Protein AF-A0A9W7ASY1-F1 (afdb_monomer)

Nearest PDB structures (foldseek):
  8otz-assembly1_DQ  TM=2.423E-01  e=1.917E+00  Bos taurus

Sequence (351 aa):
MDYVLLLHQTRPNLFLIDPPLPIYSLISDTDDTEGLLTNLGVVAALMLTLQLTLVSDINQKEWLLNEYRQALVNSPNFRLWTLDQLLRTDIYEPIQEGIVDPYTGRQFNISDAIERTSGFGSENTFNVVRTFILGSEEDRQAISLIEMIFLLTKDTIDLNTVAAWLFINGHNLQSTLVGSWTSGLSTVLFSLVLIGSVFLYLGLAMSDARTEAQHEFNASLEKFNEIAIPIILYLYLLLIFGSIVFFFGYTYIVQVRHPFYETSNQWFVWLIILAFGVSFFLYKSLKAWRKATDRVKRAERRAAAAKKSGHKHSKRIKSIRRMLASVKRPSNPLKMAKIHLESKEKEKGKF

Foldseek 3Di:
DDDDPDDPPDDDPPPPPPPPDPPLVVCPAPVSLLVLLVVLLVLLVVLLVVLLVLLVVDDLLLLLLLLLLVVLVLDLVNVVVLVVVCVVVVLDDPPPQADQDPVPRDGDHPVRLSVVLNPPPDDVSVVSVVVVQPDDPSSVVSVVVVVVVSVCSSPPDDSVVSVVVCVVVVNDSPCASCNVCLNVLLSVLSVCSNVLSVVLSVVSVPWCQVVCSVDPDRPRVSVSSVPSVVVSVVSVVSNVVSVVSSLVSVLVSVCSVPVDSVVSVVVSVVVVVVVVVVVVVVVVVVVVVVVLVVVLVVLVVVLVVVVVVPDPPPVVNVVSVVVNVVVVPPCPVVNVVVVVVVVVVVVVVPD

Secondary structure (DSSP, 8-state):
------------------PPPPGGGG--SHHHHHHHHHHHHHHHHHHHHHHHHHHHTS-HHHHHHHHHHHHHHH-HHHHHHHHHHHHHTSS----TT-EE-TTT--EE-HHHHHHHHHTS-SSHHHHHHHHTTSSSSTHHHHHHHHHHHHHHHHHHS-HHHHHHHHHHTT--GGGTTT-SHHHHHHHHHHHHHHHHHHHHHHHHHHSTHHHHTTSS--HHHHHHHHHHHHHHHHHHHHHHHHHHHHHHHHHHHHHHHS--HHHHHHHHHHHHHHHHHHHHHHHHHHHHHHHHHHHHHHHHHHHHHHHHTT---HHHHHHHHHHHHHHSS---HHHHHHHHHHHHHHHHTT-

Solvent-accessible surface area (backbone atoms only — not comparable to full-atom values): 19963 Å² total; per-residue (Å²): 141,91,89,84,89,84,88,84,84,76,79,73,82,70,74,74,70,70,73,78,76,58,78,68,74,75,62,82,47,72,68,56,57,51,48,51,33,51,51,49,24,51,52,24,50,50,51,49,50,50,52,54,48,60,50,68,71,51,53,69,70,47,53,53,52,37,53,47,48,54,53,46,69,68,30,57,68,52,46,52,51,53,49,52,53,44,58,70,63,74,69,44,81,74,74,84,82,45,46,61,39,90,88,76,67,46,68,30,53,71,68,58,48,52,60,57,34,59,74,46,84,90,54,68,40,60,49,52,59,48,66,74,45,65,86,57,78,58,22,59,54,56,50,50,48,54,51,46,56,56,51,48,59,67,79,71,57,59,66,67,59,49,54,51,50,35,53,74,71,69,49,66,85,66,44,65,83,54,47,29,72,39,46,35,47,18,51,52,31,26,48,51,28,26,52,52,24,50,52,53,46,51,50,47,72,74,34,66,35,62,72,38,58,82,43,102,74,41,70,56,39,53,59,48,45,69,59,46,50,62,50,53,52,50,36,50,52,37,44,54,51,20,49,53,32,35,55,59,32,45,34,54,58,42,29,51,80,40,78,47,63,66,62,29,51,52,52,51,53,50,52,50,52,48,52,52,52,52,51,52,50,50,50,52,51,52,53,52,49,50,55,50,52,51,51,48,55,51,50,50,52,51,53,53,52,49,63,70,65,73,59,91,52,63,70,61,54,54,51,52,51,51,57,48,56,64,62,73,47,78,66,53,67,68,57,53,53,48,53,55,51,55,52,52,52,60,57,64,73,73,116

Organism: NCBI:txid1714387

Radius of gyration: 33.35 Å; Cα contacts (8 Å, |Δi|>4): 208; chains: 1; bounding box: 100×89×82 Å

pLDDT: mean 72.57, std 15.73, range [38.31, 98.0]

Structure (mmCIF, N/CA/C/O backbone):
data_AF-A0A9W7ASY1-F1
#
_entry.id   AF-A0A9W7ASY1-F1
#
loop_
_atom_site.group_PDB
_atom_site.id
_atom_site.type_symbol
_atom_site.label_atom_id
_atom_site.label_alt_id
_atom_site.label_comp_id
_atom_site.label_asym_id
_atom_site.label_entity_id
_atom_site.label_seq_id
_atom_site.pdbx_PDB_ins_code
_atom_site.Cartn_x
_atom_site.Cartn_y
_atom_site.Cartn_z
_atom_site.occupancy
_atom_site.B_iso_or_equiv
_atom_site.auth_seq_id
_atom_site.auth_comp_id
_atom_site.auth_asym_id
_atom_site.auth_atom_id
_atom_site.pdbx_PDB_model_num
ATOM 1 N N . MET A 1 1 ? 71.870 40.203 -10.542 1.00 45.78 1 MET A N 1
ATOM 2 C CA . MET A 1 1 ? 70.519 40.309 -11.126 1.00 45.78 1 MET A CA 1
ATOM 3 C C . MET A 1 1 ? 70.396 39.140 -12.075 1.00 45.78 1 MET A C 1
ATOM 5 O O . MET A 1 1 ? 71.057 39.221 -13.089 1.00 45.78 1 MET A O 1
ATOM 9 N N . ASP A 1 2 ? 69.744 38.047 -11.665 1.00 45.00 2 ASP A N 1
ATOM 10 C CA . ASP A 1 2 ? 69.217 36.973 -12.539 1.00 45.00 2 ASP A CA 1
ATOM 11 C C . ASP A 1 2 ? 68.701 35.810 -11.671 1.00 45.00 2 ASP A C 1
ATOM 13 O O . ASP A 1 2 ? 69.382 34.818 -11.445 1.00 45.00 2 ASP A O 1
ATOM 17 N N . TYR A 1 3 ? 67.491 35.973 -11.126 1.00 39.38 3 TYR A N 1
ATOM 18 C CA . TYR A 1 3 ? 66.748 34.936 -10.387 1.00 39.38 3 TYR A CA 1
ATOM 19 C C . TYR A 1 3 ? 65.227 35.137 -10.560 1.00 39.38 3 TYR A C 1
ATOM 21 O O . TYR A 1 3 ? 64.499 35.287 -9.584 1.00 39.38 3 TYR A O 1
ATOM 29 N N . VAL A 1 4 ? 64.724 35.211 -11.803 1.00 48.44 4 VAL A N 1
ATOM 30 C CA . VAL A 1 4 ? 63.275 35.432 -12.063 1.00 48.44 4 VAL A CA 1
ATOM 31 C C . VAL A 1 4 ? 62.654 34.443 -13.071 1.00 48.44 4 VAL A C 1
ATOM 33 O O . VAL A 1 4 ? 61.505 34.593 -13.461 1.00 48.44 4 VAL A O 1
ATOM 36 N N . LEU A 1 5 ? 63.328 33.357 -13.466 1.00 50.62 5 LEU A N 1
ATOM 37 C CA . LEU A 1 5 ? 62.818 32.489 -14.547 1.00 50.62 5 LEU A CA 1
ATOM 38 C C . LEU A 1 5 ? 62.793 30.992 -14.211 1.00 50.62 5 LEU A C 1
ATOM 40 O O . LEU A 1 5 ? 63.360 30.183 -14.932 1.00 50.62 5 LEU A O 1
ATOM 44 N N . LEU A 1 6 ? 62.112 30.604 -13.122 1.00 45.62 6 LEU A N 1
ATOM 45 C CA . LEU A 1 6 ? 61.887 29.180 -12.801 1.00 45.62 6 LEU A CA 1
ATOM 46 C C . LEU A 1 6 ? 60.624 28.900 -11.953 1.00 45.62 6 LEU A C 1
ATOM 48 O O . LEU A 1 6 ? 60.642 28.067 -11.054 1.00 45.62 6 LEU A O 1
ATOM 52 N N . LEU A 1 7 ? 59.499 29.569 -12.240 1.00 44.75 7 LEU A N 1
ATOM 53 C CA . LEU A 1 7 ? 58.204 29.308 -11.574 1.00 44.75 7 LEU A CA 1
ATOM 54 C C . LEU A 1 7 ? 57.019 29.128 -12.542 1.00 44.75 7 LEU A C 1
ATOM 56 O O . LEU A 1 7 ? 55.894 29.511 -12.241 1.00 44.75 7 LEU A O 1
ATOM 60 N N . HIS A 1 8 ? 57.236 28.507 -13.705 1.00 46.97 8 HIS A N 1
ATOM 61 C CA . HIS A 1 8 ? 56.147 28.258 -14.659 1.00 46.97 8 HIS A CA 1
ATOM 62 C C . HIS A 1 8 ? 56.154 26.849 -15.266 1.00 46.97 8 HIS A C 1
ATOM 64 O O . HIS A 1 8 ? 56.047 26.697 -16.477 1.00 46.97 8 HIS A O 1
ATOM 70 N N . GLN A 1 9 ? 56.243 25.784 -14.453 1.00 49.97 9 GLN A N 1
ATOM 71 C CA . GLN A 1 9 ? 55.987 24.437 -14.995 1.00 49.97 9 GLN A CA 1
ATOM 72 C C . GLN A 1 9 ? 55.546 23.356 -14.000 1.00 49.97 9 GLN A C 1
ATOM 74 O O . GLN A 1 9 ? 55.876 22.184 -14.150 1.00 49.97 9 GLN A O 1
ATOM 79 N N . THR A 1 10 ? 54.708 23.709 -13.033 1.00 45.91 10 THR A N 1
A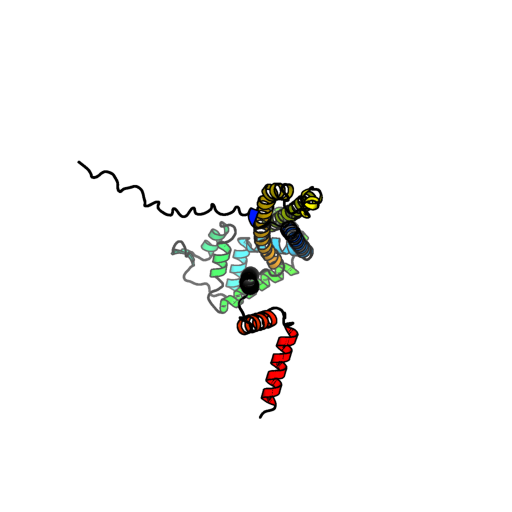TOM 80 C CA . THR A 1 10 ? 53.907 22.728 -12.289 1.00 45.91 10 THR A CA 1
ATOM 81 C C . THR A 1 10 ? 52.444 23.133 -12.381 1.00 45.91 10 THR A C 1
ATOM 83 O O . THR A 1 10 ? 51.885 23.739 -11.475 1.00 45.91 10 THR A O 1
ATOM 86 N N . ARG A 1 11 ? 51.797 22.823 -13.516 1.00 49.28 11 ARG A N 1
ATOM 87 C CA . ARG A 1 11 ? 50.330 22.785 -13.537 1.00 49.28 11 ARG A CA 1
ATOM 88 C C . ARG A 1 11 ? 49.925 21.664 -12.578 1.00 49.28 11 ARG A C 1
ATOM 90 O O . ARG A 1 11 ? 50.277 20.516 -12.859 1.00 49.28 11 ARG A O 1
ATOM 97 N N . PRO A 1 12 ? 49.239 21.943 -11.457 1.00 53.28 12 PRO A N 1
ATOM 98 C CA . PRO A 1 12 ? 48.615 20.867 -10.717 1.00 53.28 12 PRO A CA 1
ATOM 99 C C . PRO A 1 12 ? 47.644 20.203 -11.691 1.00 53.28 12 PRO A C 1
ATOM 101 O O . PRO A 1 12 ? 46.866 20.886 -12.360 1.00 53.28 12 PRO A O 1
ATOM 104 N N . ASN A 1 13 ? 47.718 18.878 -11.800 1.00 48.16 13 ASN A N 1
ATOM 105 C CA . ASN A 1 13 ? 46.620 18.080 -12.321 1.00 48.16 13 ASN A CA 1
ATOM 106 C C . ASN A 1 13 ? 45.433 18.326 -11.381 1.00 48.16 13 ASN A C 1
ATOM 108 O O . ASN A 1 13 ? 45.191 17.549 -10.460 1.00 48.16 13 ASN A O 1
ATOM 112 N N . LEU A 1 14 ? 44.735 19.453 -11.565 1.00 49.78 14 LEU A N 1
ATOM 113 C CA . LEU A 1 14 ? 43.364 19.593 -11.129 1.00 49.78 14 LEU A CA 1
ATOM 114 C C . LEU A 1 14 ? 42.662 18.462 -11.861 1.00 49.78 14 LEU A C 1
ATOM 116 O O . LEU A 1 14 ? 42.461 18.522 -13.074 1.00 49.78 14 LEU A O 1
ATOM 120 N N . PHE A 1 15 ? 42.389 17.389 -11.127 1.00 48.97 15 PHE A N 1
ATOM 121 C CA . PHE A 1 15 ? 41.363 16.444 -11.496 1.00 48.97 15 PHE A CA 1
ATOM 122 C C . PHE A 1 15 ? 40.124 17.302 -11.744 1.00 48.97 15 PHE A C 1
ATOM 124 O O . PHE A 1 15 ? 39.483 17.755 -10.797 1.00 48.97 15 PHE A O 1
ATOM 131 N N . LEU A 1 16 ? 39.853 17.603 -13.016 1.00 50.38 16 LEU A N 1
ATOM 132 C CA . LEU A 1 16 ? 38.517 17.919 -13.476 1.00 50.38 16 LEU A CA 1
ATOM 133 C C . LEU A 1 16 ? 37.707 16.700 -13.057 1.00 50.38 16 LEU A C 1
ATOM 135 O O . LEU A 1 16 ? 37.733 15.655 -13.701 1.00 50.38 16 LEU A O 1
ATOM 139 N N . ILE A 1 17 ? 37.125 16.792 -11.865 1.00 53.19 17 ILE A N 1
ATOM 140 C CA . ILE A 1 17 ? 36.037 15.930 -11.465 1.00 53.19 17 ILE A CA 1
ATOM 141 C C . ILE A 1 17 ? 34.967 16.321 -12.465 1.00 53.19 17 ILE A C 1
ATOM 143 O O . ILE A 1 17 ? 34.384 17.399 -12.341 1.00 53.19 17 ILE A O 1
ATOM 147 N N . ASP A 1 18 ? 34.825 15.512 -13.517 1.00 60.84 18 ASP A N 1
ATOM 148 C CA . ASP A 1 18 ? 33.731 15.669 -14.459 1.00 60.84 18 ASP A CA 1
ATOM 149 C C . ASP A 1 18 ? 32.467 15.862 -13.615 1.00 60.84 18 ASP A C 1
ATOM 151 O O . ASP A 1 18 ? 32.256 15.087 -12.666 1.00 60.84 18 ASP A O 1
ATOM 155 N N . PRO A 1 19 ? 31.684 16.928 -13.863 1.00 67.56 19 PRO A N 1
ATOM 156 C CA . PRO A 1 19 ? 30.467 17.152 -13.105 1.00 67.56 19 PRO A CA 1
ATOM 157 C C . PRO A 1 19 ? 29.662 15.851 -13.137 1.00 67.56 19 PRO A C 1
ATOM 159 O O . PRO A 1 19 ? 29.642 15.189 -14.182 1.00 67.56 19 PRO A O 1
ATOM 162 N N . PRO A 1 20 ? 29.076 15.431 -11.999 1.00 67.56 20 PRO A N 1
ATOM 163 C CA . PRO A 1 20 ? 28.361 14.169 -11.928 1.00 67.56 20 PRO A CA 1
ATOM 164 C C . PRO A 1 20 ? 27.394 14.117 -13.101 1.00 67.56 20 PRO A C 1
ATOM 166 O O . PRO A 1 20 ? 26.555 15.007 -13.244 1.00 67.56 20 PRO A O 1
ATOM 169 N N . LEU A 1 21 ? 27.590 13.116 -13.968 1.00 64.50 21 LEU A N 1
ATOM 170 C CA . LEU A 1 21 ? 26.762 12.944 -15.150 1.00 64.50 21 LEU A CA 1
ATOM 171 C C . LEU A 1 21 ? 25.305 13.017 -14.699 1.00 64.50 21 LEU A C 1
ATOM 173 O O . LEU A 1 21 ? 24.937 12.339 -13.729 1.00 64.50 21 LEU A O 1
ATOM 177 N N . PRO A 1 22 ? 24.492 13.859 -15.343 1.00 69.50 22 PRO A N 1
ATOM 178 C CA . PRO A 1 22 ? 23.123 14.032 -14.921 1.00 69.50 22 PRO A CA 1
ATOM 179 C C . PRO A 1 22 ? 22.401 12.684 -14.908 1.00 69.50 22 PRO A C 1
ATOM 181 O O . PRO A 1 22 ? 22.596 11.856 -15.801 1.00 69.50 22 PRO A O 1
ATOM 184 N N . ILE A 1 23 ? 21.560 12.462 -13.896 1.00 61.91 23 ILE A N 1
ATOM 185 C CA . ILE A 1 23 ? 20.867 11.184 -13.658 1.00 61.91 23 ILE A CA 1
ATOM 186 C C . ILE A 1 23 ? 20.076 10.724 -14.897 1.00 61.91 23 ILE A C 1
ATOM 188 O O . ILE A 1 23 ? 19.969 9.524 -15.138 1.00 61.91 23 ILE A O 1
ATOM 192 N N . TYR A 1 24 ? 19.598 11.656 -15.727 1.00 63.72 24 TYR A N 1
ATOM 193 C CA . TYR A 1 24 ? 18.885 11.357 -16.971 1.00 63.72 24 TYR A CA 1
ATOM 194 C C . TYR A 1 24 ? 19.748 10.672 -18.047 1.00 63.72 24 TYR A C 1
ATOM 196 O O . TYR A 1 24 ? 19.214 9.917 -18.849 1.00 63.72 24 TYR A O 1
ATOM 204 N N . SER A 1 25 ? 21.079 10.812 -18.014 1.00 64.69 25 SER A N 1
ATOM 205 C CA . SER A 1 25 ? 21.985 10.105 -18.942 1.00 64.69 25 SER A CA 1
ATOM 206 C C . SER A 1 25 ? 22.047 8.588 -18.718 1.00 64.69 25 SER A C 1
ATOM 208 O O . SER A 1 25 ? 22.579 7.859 -19.556 1.00 64.69 25 SER A O 1
ATOM 210 N N . LEU A 1 26 ? 21.522 8.093 -17.588 1.00 60.53 26 LEU A N 1
ATOM 211 C CA . LEU A 1 26 ? 21.476 6.660 -17.294 1.00 60.53 26 LEU A CA 1
ATOM 212 C C . LEU A 1 26 ? 20.339 5.928 -18.022 1.00 60.53 26 LEU A C 1
ATOM 214 O O . LEU A 1 26 ? 20.396 4.703 -18.101 1.00 60.53 26 LEU A O 1
ATOM 218 N N . ILE A 1 27 ? 19.334 6.662 -18.509 1.00 68.56 27 ILE A N 1
ATOM 219 C CA . ILE A 1 27 ? 18.159 6.150 -19.224 1.00 68.56 27 ILE A CA 1
ATOM 220 C C . ILE A 1 27 ? 18.297 6.617 -20.670 1.00 68.56 27 ILE A C 1
ATOM 222 O O . ILE A 1 27 ? 17.779 7.660 -21.066 1.00 68.56 27 ILE A O 1
ATOM 226 N N . SER A 1 28 ? 19.101 5.885 -21.436 1.00 68.00 28 SER A N 1
ATOM 227 C CA . SER A 1 28 ? 19.383 6.233 -22.831 1.00 68.00 28 SER A CA 1
ATOM 228 C C . SER A 1 28 ? 18.394 5.620 -23.818 1.00 68.00 28 SER A C 1
ATOM 230 O O . SER A 1 28 ? 18.436 5.968 -24.992 1.00 68.00 28 SER A O 1
ATOM 232 N N . ASP A 1 29 ? 17.570 4.674 -23.366 1.00 80.38 29 ASP A N 1
ATOM 233 C CA . ASP A 1 29 ? 16.711 3.864 -24.224 1.00 80.38 29 ASP A CA 1
ATOM 234 C C . ASP A 1 29 ? 15.229 4.125 -23.927 1.00 80.38 29 ASP A C 1
ATOM 236 O O . ASP A 1 29 ? 14.830 4.244 -22.764 1.00 80.38 29 ASP A O 1
ATOM 240 N N . THR A 1 30 ? 14.404 4.205 -24.972 1.00 82.06 30 THR A N 1
ATOM 241 C CA . THR A 1 30 ? 12.945 4.340 -24.832 1.00 82.06 30 THR A CA 1
ATOM 242 C C . THR A 1 30 ? 12.348 3.174 -24.064 1.00 82.06 30 THR A C 1
ATOM 244 O O . THR A 1 30 ? 11.420 3.367 -23.276 1.00 82.06 30 THR A O 1
ATOM 247 N N . ASP A 1 31 ? 12.919 1.985 -24.252 1.00 86.88 31 ASP A N 1
ATOM 248 C CA . ASP A 1 31 ? 12.465 0.747 -23.626 1.00 86.88 31 ASP A CA 1
ATOM 249 C C . ASP A 1 31 ? 12.595 0.804 -22.095 1.00 86.88 31 ASP A C 1
ATOM 251 O O . ASP A 1 31 ? 11.759 0.251 -21.375 1.00 86.88 31 ASP A O 1
ATOM 255 N N . ASP A 1 32 ? 13.598 1.522 -21.578 1.00 87.31 32 ASP A N 1
ATOM 256 C CA . ASP A 1 32 ? 13.798 1.689 -20.137 1.00 87.31 32 ASP A CA 1
ATOM 257 C C . ASP A 1 32 ? 12.709 2.592 -19.531 1.00 87.31 32 ASP A C 1
ATOM 259 O O . ASP A 1 32 ? 12.115 2.242 -18.505 1.00 87.31 32 ASP A O 1
ATOM 263 N N . THR A 1 33 ? 12.397 3.730 -20.168 1.00 88.19 33 THR A N 1
ATOM 264 C CA . THR A 1 33 ? 11.321 4.631 -19.711 1.00 88.19 33 THR A CA 1
ATOM 265 C C . THR A 1 33 ? 9.952 3.957 -19.826 1.00 88.19 33 THR A C 1
ATOM 267 O O . THR A 1 33 ? 9.160 4.013 -18.881 1.00 88.19 33 THR A O 1
ATOM 270 N N . GLU A 1 34 ? 9.678 3.275 -20.944 1.00 92.50 34 GLU A N 1
ATOM 271 C CA . GLU A 1 34 ? 8.435 2.523 -21.153 1.00 92.50 34 GLU A CA 1
ATOM 272 C C . GLU A 1 34 ? 8.278 1.415 -20.099 1.00 92.50 34 GLU A C 1
ATOM 274 O O . GLU A 1 34 ? 7.212 1.269 -19.489 1.00 92.50 34 GLU A O 1
ATOM 279 N N . GLY A 1 35 ? 9.358 0.680 -19.821 1.00 91.31 35 GLY A N 1
ATOM 280 C CA . GLY A 1 35 ? 9.391 -0.360 -18.799 1.00 91.31 35 GLY A CA 1
ATOM 281 C C . GLY A 1 35 ? 9.133 0.177 -17.389 1.00 91.31 35 GLY A C 1
ATOM 282 O O . GLY A 1 35 ? 8.365 -0.427 -16.637 1.00 91.31 35 GLY A O 1
ATOM 283 N N . LEU A 1 36 ? 9.721 1.320 -17.020 1.00 91.31 36 LEU A N 1
ATOM 284 C CA . LEU A 1 36 ? 9.477 1.966 -15.723 1.00 91.31 36 LEU A CA 1
ATOM 285 C C . LEU A 1 36 ? 8.011 2.387 -15.565 1.00 91.31 36 LEU A C 1
ATOM 287 O O . LEU A 1 36 ? 7.393 2.065 -14.549 1.00 91.31 36 LEU A O 1
ATOM 291 N N . LEU A 1 37 ? 7.445 3.052 -16.576 1.00 94.00 37 LEU A N 1
ATOM 292 C CA . LEU A 1 37 ? 6.049 3.497 -16.572 1.00 94.00 37 LEU A CA 1
ATOM 293 C C . LEU A 1 37 ? 5.075 2.323 -16.481 1.00 94.00 37 LEU A C 1
ATOM 295 O O . LEU A 1 37 ? 4.173 2.331 -15.642 1.00 94.00 37 LEU A O 1
ATOM 299 N N . THR A 1 38 ? 5.297 1.290 -17.295 1.00 94.88 38 THR A N 1
ATOM 300 C CA . THR A 1 38 ? 4.458 0.087 -17.318 1.00 94.88 38 THR A CA 1
ATOM 301 C C . THR A 1 38 ? 4.497 -0.628 -15.971 1.00 94.88 38 THR A C 1
ATOM 303 O O . THR A 1 38 ? 3.450 -0.950 -15.413 1.00 94.88 38 THR A O 1
ATOM 306 N N . ASN A 1 39 ? 5.689 -0.826 -15.400 1.00 94.62 39 ASN A N 1
ATOM 307 C CA . ASN A 1 39 ? 5.832 -1.464 -14.092 1.00 94.62 39 ASN A CA 1
ATOM 308 C C . ASN A 1 39 ? 5.129 -0.668 -12.989 1.00 94.62 39 ASN A C 1
ATOM 310 O O . ASN A 1 39 ? 4.445 -1.250 -12.151 1.00 94.62 39 ASN A O 1
ATOM 314 N N . LEU A 1 40 ? 5.280 0.655 -12.990 1.00 94.81 40 LEU A N 1
ATOM 315 C CA . LEU A 1 40 ? 4.671 1.526 -11.993 1.00 94.81 40 LEU A CA 1
ATOM 316 C C . LEU A 1 40 ? 3.134 1.490 -12.071 1.00 94.81 40 LEU A C 1
ATOM 318 O O . LEU A 1 40 ? 2.481 1.324 -11.039 1.00 94.81 40 LEU A O 1
ATOM 322 N N . GLY A 1 41 ? 2.565 1.540 -13.279 1.00 96.88 41 GLY A N 1
ATOM 323 C CA . GLY A 1 41 ? 1.122 1.403 -13.494 1.00 96.88 41 GLY A CA 1
ATOM 324 C C . GLY A 1 41 ? 0.580 0.028 -13.100 1.00 96.88 41 GLY A C 1
ATOM 325 O O . GLY A 1 41 ? -0.406 -0.060 -12.370 1.00 96.88 41 GLY A O 1
ATOM 326 N N . VAL A 1 42 ? 1.252 -1.055 -13.506 1.00 97.38 42 VAL A N 1
ATOM 327 C CA . VAL A 1 42 ? 0.845 -2.430 -13.164 1.00 97.38 42 VAL A CA 1
ATOM 328 C C . VAL A 1 42 ? 0.875 -2.659 -11.654 1.00 97.38 42 VAL A C 1
ATOM 330 O O . VAL A 1 42 ? -0.085 -3.192 -11.102 1.00 97.38 42 VAL A O 1
ATOM 333 N N . VAL A 1 43 ? 1.938 -2.236 -10.962 1.00 95.75 43 VAL A N 1
ATOM 334 C CA . VAL A 1 43 ? 2.030 -2.395 -9.503 1.00 95.75 43 VAL A CA 1
ATOM 335 C C . VAL A 1 43 ? 0.939 -1.586 -8.799 1.00 95.75 43 VAL A C 1
ATOM 337 O O . VAL A 1 43 ? 0.280 -2.120 -7.910 1.00 95.75 43 VAL A O 1
ATOM 340 N N . ALA A 1 44 ? 0.688 -0.342 -9.215 1.00 97.19 44 ALA A N 1
ATOM 341 C CA . ALA A 1 44 ? -0.389 0.466 -8.644 1.00 97.19 44 ALA A CA 1
ATOM 342 C C . ALA A 1 44 ? -1.774 -0.169 -8.860 1.00 97.19 44 ALA A C 1
ATOM 344 O O . ALA A 1 44 ? -2.567 -0.239 -7.923 1.00 97.19 44 ALA A O 1
ATOM 345 N N . ALA A 1 45 ? -2.048 -0.694 -10.059 1.00 97.88 45 ALA A N 1
ATOM 346 C CA . ALA A 1 45 ? -3.296 -1.391 -10.364 1.00 97.88 45 ALA A CA 1
ATOM 347 C C . ALA A 1 45 ? -3.475 -2.666 -9.523 1.00 97.88 45 ALA A C 1
ATOM 349 O O . ALA A 1 45 ? -4.566 -2.918 -9.010 1.00 97.88 45 ALA A O 1
ATOM 350 N N . LEU A 1 46 ? -2.409 -3.452 -9.336 1.00 96.44 46 LEU A N 1
ATOM 351 C CA . LEU A 1 46 ? -2.432 -4.640 -8.479 1.00 96.44 46 LEU A CA 1
ATOM 352 C C . LEU A 1 46 ? -2.690 -4.276 -7.014 1.00 96.44 46 LEU A C 1
ATOM 354 O O . LEU A 1 46 ? -3.519 -4.917 -6.372 1.00 96.44 46 LEU A O 1
ATOM 358 N N . MET A 1 47 ? -2.034 -3.231 -6.500 1.00 95.00 47 MET A N 1
ATOM 359 C CA . MET A 1 47 ? -2.240 -2.758 -5.127 1.00 95.00 47 MET A CA 1
ATOM 360 C C . MET A 1 47 ? -3.665 -2.237 -4.912 1.00 95.00 47 MET A C 1
ATOM 362 O O . MET A 1 47 ? -4.299 -2.609 -3.928 1.00 95.00 47 MET A O 1
ATOM 366 N N . LEU A 1 48 ? -4.210 -1.459 -5.855 1.00 94.75 48 LEU A N 1
ATOM 367 C CA . LEU A 1 48 ? -5.611 -1.018 -5.820 1.00 94.75 48 LEU A CA 1
ATOM 368 C C . LEU A 1 48 ? -6.582 -2.195 -5.852 1.00 94.75 48 LEU A C 1
ATOM 370 O O . LEU A 1 48 ? -7.530 -2.231 -5.074 1.00 94.75 48 LEU A O 1
ATOM 374 N N . THR A 1 49 ? -6.342 -3.170 -6.728 1.00 95.69 49 THR A N 1
ATOM 375 C CA . THR A 1 49 ? -7.197 -4.358 -6.839 1.00 95.69 49 THR A CA 1
ATOM 376 C C . THR A 1 49 ? -7.180 -5.157 -5.541 1.00 95.69 49 THR A C 1
ATOM 378 O O . THR A 1 49 ? -8.239 -5.533 -5.040 1.00 95.69 49 THR A O 1
ATOM 381 N N . LEU A 1 50 ? -5.996 -5.376 -4.961 1.00 92.50 50 LEU A N 1
ATOM 382 C CA . LEU A 1 50 ? -5.845 -6.041 -3.670 1.00 92.50 50 LEU A CA 1
ATOM 383 C C . LEU A 1 50 ? -6.594 -5.282 -2.571 1.00 92.50 50 LEU A C 1
ATOM 385 O O . LEU A 1 50 ? -7.338 -5.889 -1.808 1.00 92.50 50 LEU A O 1
ATOM 389 N N . GLN A 1 51 ? -6.440 -3.961 -2.518 1.00 90.44 51 GLN A N 1
ATOM 390 C CA . GLN A 1 51 ? -7.107 -3.115 -1.538 1.00 90.44 51 GLN A CA 1
ATOM 391 C C . GLN A 1 51 ? -8.632 -3.174 -1.652 1.00 90.44 51 GLN A C 1
ATOM 393 O O . GLN A 1 51 ? -9.303 -3.422 -0.653 1.00 90.44 51 GLN A O 1
ATOM 398 N N . LEU A 1 52 ? -9.179 -3.009 -2.858 1.00 89.50 52 LEU A N 1
ATOM 399 C CA . LEU A 1 52 ? -10.618 -3.108 -3.102 1.00 89.50 52 LEU A CA 1
ATOM 400 C C . LEU A 1 52 ? -11.150 -4.499 -2.755 1.00 89.50 52 LEU A C 1
ATOM 402 O O . LEU A 1 52 ? -12.199 -4.610 -2.126 1.00 89.50 52 LEU A O 1
ATOM 406 N N . THR A 1 53 ? -10.400 -5.549 -3.102 1.00 90.12 53 THR A N 1
ATOM 407 C CA . THR A 1 53 ? -10.765 -6.933 -2.780 1.00 90.12 53 THR A CA 1
ATOM 408 C C . THR A 1 53 ? -10.833 -7.134 -1.268 1.00 90.12 53 THR A C 1
ATOM 410 O O . THR A 1 53 ? -11.849 -7.603 -0.767 1.00 90.12 53 THR A O 1
ATOM 413 N N . LEU A 1 54 ? -9.801 -6.718 -0.528 1.00 85.31 54 LEU A N 1
ATOM 414 C CA . LEU A 1 54 ? -9.750 -6.845 0.932 1.00 85.31 54 LEU A CA 1
ATOM 415 C C . LEU A 1 54 ? -10.877 -6.078 1.631 1.00 85.31 54 LEU A C 1
ATOM 417 O O . LEU A 1 54 ? -11.460 -6.585 2.584 1.00 85.31 54 LEU A O 1
ATOM 421 N N . VAL A 1 55 ? -11.196 -4.876 1.149 1.00 83.31 55 VAL A N 1
ATOM 422 C CA . VAL A 1 55 ? -12.312 -4.081 1.678 1.00 83.31 55 VAL A CA 1
ATOM 423 C C . VAL A 1 55 ? -13.651 -4.761 1.388 1.00 83.31 55 VAL A C 1
ATOM 425 O O . VAL A 1 55 ? -14.503 -4.822 2.271 1.00 83.31 55 VAL A O 1
ATOM 428 N N . SER A 1 56 ? -13.829 -5.303 0.180 1.00 85.62 56 SER A N 1
ATOM 429 C CA . SER A 1 56 ? -15.067 -5.983 -0.220 1.00 85.62 56 SER A CA 1
ATOM 430 C C . SER A 1 56 ? -15.287 -7.336 0.466 1.00 85.62 56 SER A C 1
ATOM 432 O O . SER A 1 56 ? -16.426 -7.779 0.583 1.00 85.62 56 SER A O 1
ATOM 434 N N . ASP A 1 57 ? -14.212 -7.979 0.929 1.00 88.75 57 ASP A N 1
ATOM 435 C CA . ASP A 1 57 ? -14.244 -9.293 1.584 1.00 88.75 57 ASP A CA 1
ATOM 436 C C . ASP A 1 57 ? -14.743 -9.218 3.041 1.00 88.75 57 ASP A C 1
ATOM 438 O O . ASP A 1 57 ? -15.096 -10.232 3.644 1.00 88.75 57 ASP A O 1
ATOM 442 N N . ILE A 1 58 ? -14.787 -8.021 3.634 1.00 83.81 58 ILE A N 1
ATOM 443 C CA . ILE A 1 58 ? -15.336 -7.817 4.976 1.00 83.81 58 ILE A CA 1
ATOM 444 C C . ILE A 1 58 ? -16.774 -7.323 4.862 1.00 83.81 58 ILE A C 1
ATOM 446 O O . ILE A 1 58 ? -17.053 -6.247 4.332 1.00 83.81 58 ILE A O 1
ATOM 450 N N . ASN A 1 59 ? -17.699 -8.098 5.427 1.00 84.75 59 ASN A N 1
ATOM 451 C CA . ASN A 1 59 ? -19.105 -7.721 5.479 1.00 84.75 59 ASN A CA 1
ATOM 452 C C . ASN A 1 59 ? -19.272 -6.430 6.301 1.00 84.75 59 ASN A C 1
ATOM 454 O O . ASN A 1 59 ? -18.692 -6.291 7.378 1.00 84.75 59 ASN A O 1
ATOM 458 N N . GLN A 1 60 ? -20.123 -5.507 5.845 1.00 81.25 60 GLN A N 1
ATOM 459 C CA . GLN A 1 60 ? -20.483 -4.293 6.585 1.00 81.25 60 GLN A CA 1
ATOM 460 C C . GLN A 1 60 ? -20.876 -4.598 8.040 1.00 81.25 60 GLN A C 1
ATOM 462 O O . GLN A 1 60 ? -20.506 -3.858 8.946 1.00 81.25 60 GLN A O 1
ATOM 467 N N . LYS A 1 61 ? -21.545 -5.731 8.291 1.00 82.50 61 LYS A N 1
ATOM 468 C CA . LYS A 1 61 ? -21.862 -6.191 9.650 1.00 82.50 61 LYS A CA 1
ATOM 469 C C . LYS A 1 61 ? -20.624 -6.348 10.544 1.00 82.50 61 LYS A C 1
ATOM 471 O O . LYS A 1 61 ? -20.669 -5.985 11.716 1.00 82.50 61 LYS A O 1
ATOM 476 N N . GLU A 1 62 ? -19.532 -6.890 10.018 1.00 82.75 62 GLU A N 1
ATOM 477 C CA . GLU A 1 62 ? -18.299 -7.102 10.783 1.00 82.75 62 GLU A CA 1
ATOM 478 C C . GLU A 1 62 ? -17.603 -5.780 11.104 1.00 82.75 62 GLU A C 1
ATOM 480 O O . GLU A 1 62 ? -17.128 -5.607 12.227 1.00 82.75 62 GLU A O 1
ATOM 485 N N . TRP A 1 63 ? -17.625 -4.829 10.166 1.00 79.75 63 TRP A N 1
ATOM 486 C CA . TRP A 1 63 ? -17.135 -3.468 10.390 1.00 79.75 63 TRP A CA 1
ATOM 487 C C . TRP A 1 63 ? -17.869 -2.781 11.542 1.00 79.75 63 TRP A C 1
ATOM 489 O O . TRP A 1 63 ? -17.229 -2.310 12.480 1.00 79.75 63 TRP A O 1
ATOM 499 N N . LEU A 1 64 ? -19.205 -2.803 11.514 1.00 78.69 64 LEU A N 1
ATOM 500 C CA . LEU A 1 64 ? -20.056 -2.212 12.553 1.00 78.69 64 LEU A CA 1
ATOM 501 C C . LEU A 1 64 ? -19.784 -2.805 13.933 1.00 78.69 64 LEU A C 1
ATOM 503 O O . LEU A 1 64 ? -19.660 -2.086 14.924 1.00 78.69 64 LEU A O 1
ATOM 507 N N . LEU A 1 65 ? -19.667 -4.131 13.996 1.00 79.31 65 LEU A N 1
ATOM 508 C CA . LEU A 1 65 ? -19.357 -4.819 15.241 1.00 79.31 65 LEU A CA 1
ATOM 509 C C . LEU A 1 65 ? -17.954 -4.473 15.739 1.00 79.31 65 LEU A C 1
ATOM 511 O O . LEU A 1 65 ? -17.769 -4.314 16.940 1.00 79.31 65 LEU A O 1
ATOM 515 N N . ASN A 1 66 ? -16.966 -4.343 14.852 1.00 79.50 66 ASN A N 1
ATOM 516 C CA . ASN A 1 66 ? -15.629 -3.925 15.256 1.00 79.50 66 ASN A CA 1
ATOM 517 C C . ASN A 1 66 ? -15.628 -2.500 15.825 1.00 79.50 66 ASN A C 1
ATOM 519 O O . ASN A 1 66 ? -15.065 -2.286 16.894 1.00 79.50 66 ASN A O 1
ATOM 523 N N . GLU A 1 67 ? -16.292 -1.546 15.167 1.00 77.12 67 GLU A N 1
ATOM 524 C CA . GLU A 1 67 ? -16.408 -0.169 15.671 1.00 77.12 67 GLU A CA 1
ATOM 525 C C . GLU A 1 67 ? -17.080 -0.121 17.040 1.00 77.12 67 GLU A C 1
ATOM 527 O O . GLU A 1 67 ? -16.567 0.508 17.964 1.00 77.12 67 GLU A O 1
ATOM 532 N N . TYR A 1 68 ? -18.189 -0.843 17.193 1.00 78.75 68 TYR A N 1
ATOM 533 C CA . TYR A 1 68 ? -18.872 -0.967 18.472 1.00 78.75 68 TYR A CA 1
ATOM 534 C C . TYR A 1 68 ? -17.966 -1.518 19.560 1.00 78.75 68 TYR A C 1
ATOM 536 O O . TYR A 1 68 ? -17.904 -0.958 20.647 1.00 78.75 68 TYR A O 1
ATOM 544 N N . ARG A 1 69 ? -17.229 -2.591 19.270 1.00 75.12 69 ARG A N 1
ATOM 545 C CA . ARG A 1 69 ? -16.326 -3.199 20.244 1.00 75.12 69 ARG A CA 1
ATOM 546 C C . ARG A 1 69 ? -15.177 -2.273 20.615 1.00 75.12 69 ARG A C 1
ATOM 548 O O . ARG A 1 69 ? -14.857 -2.165 21.791 1.00 75.12 69 ARG A O 1
ATOM 555 N N . GLN A 1 70 ? -14.592 -1.573 19.647 1.00 73.75 70 GLN A N 1
ATOM 556 C CA . GLN A 1 70 ? -13.561 -0.573 19.923 1.00 73.75 70 GLN A CA 1
ATOM 557 C C . GLN A 1 70 ? -14.117 0.557 20.796 1.00 73.75 70 GLN A C 1
ATOM 559 O O . GLN A 1 70 ? -13.494 0.946 21.781 1.00 73.75 70 GLN A O 1
ATOM 564 N N . ALA A 1 71 ? -15.315 1.055 20.493 1.00 74.19 71 ALA A N 1
ATOM 565 C CA . ALA A 1 71 ? -15.965 2.089 21.290 1.00 74.19 71 ALA A CA 1
ATOM 566 C C . ALA A 1 71 ? -16.335 1.593 22.702 1.00 74.19 71 ALA A C 1
ATOM 568 O O . ALA A 1 71 ? -16.139 2.314 23.679 1.00 74.19 71 ALA A O 1
ATOM 569 N N . LEU A 1 72 ? -16.796 0.346 22.825 1.00 73.25 72 LEU A N 1
ATOM 570 C CA . LEU A 1 72 ? -17.123 -0.297 24.093 1.00 73.25 72 LEU A CA 1
ATOM 571 C C . LEU A 1 72 ? -15.872 -0.488 24.959 1.00 73.25 72 LEU A C 1
ATOM 573 O O . LEU A 1 72 ? -15.872 -0.088 26.116 1.00 73.25 72 LEU A O 1
ATOM 577 N N . VAL A 1 73 ? -14.781 -1.012 24.397 1.00 68.44 73 VAL A N 1
ATOM 578 C CA . VAL A 1 73 ? -13.497 -1.180 25.104 1.00 68.44 73 VAL A CA 1
ATOM 579 C C . VAL A 1 73 ? -12.902 0.168 25.519 1.00 68.44 73 VAL A C 1
ATOM 581 O O . VAL A 1 73 ? -12.290 0.287 26.581 1.00 68.44 73 VAL A O 1
ATOM 584 N N . ASN A 1 74 ? -13.122 1.212 24.721 1.00 67.75 74 ASN A N 1
ATOM 585 C CA . ASN A 1 74 ? -12.717 2.568 25.072 1.00 67.75 74 ASN A CA 1
ATOM 586 C C . ASN A 1 74 ? -13.663 3.245 26.080 1.00 67.75 74 ASN A C 1
ATOM 588 O O . ASN A 1 74 ? -13.286 4.263 26.665 1.00 67.75 74 ASN A O 1
ATOM 592 N N . SER A 1 75 ? -14.851 2.681 26.332 1.00 70.88 75 SER A N 1
ATOM 593 C CA . SER A 1 75 ? -15.815 3.219 27.290 1.00 70.88 75 SER A CA 1
ATOM 594 C C . SER A 1 75 ? -15.303 3.065 28.729 1.00 70.88 75 SER A C 1
ATOM 596 O O . SER A 1 75 ? -15.024 1.946 29.172 1.00 70.88 75 SER A O 1
ATOM 598 N N . PRO A 1 76 ? -15.223 4.154 29.516 1.00 69.25 76 PRO A N 1
ATOM 599 C CA . PRO A 1 76 ? -14.768 4.091 30.905 1.00 69.25 76 PRO A CA 1
ATOM 600 C C . PRO A 1 76 ? -15.635 3.171 31.770 1.00 69.25 76 PRO A C 1
ATOM 602 O O . PRO A 1 76 ? -15.108 2.371 32.538 1.00 69.25 76 PRO A O 1
ATOM 605 N N . ASN A 1 77 ? -16.956 3.231 31.581 1.00 74.31 77 ASN A N 1
ATOM 606 C CA . ASN A 1 77 ? -17.922 2.437 32.341 1.00 74.31 77 ASN A CA 1
ATOM 607 C C . ASN A 1 77 ? -17.759 0.940 32.078 1.00 74.31 77 ASN A C 1
ATOM 609 O O . ASN A 1 77 ? -17.798 0.139 33.006 1.00 74.31 77 ASN A O 1
ATOM 613 N N . PHE A 1 78 ? -17.541 0.564 30.817 1.00 70.94 78 PHE A N 1
ATOM 614 C CA . PHE A 1 78 ? -17.322 -0.831 30.454 1.00 70.94 78 PHE A CA 1
ATOM 615 C C . PHE A 1 78 ? -16.013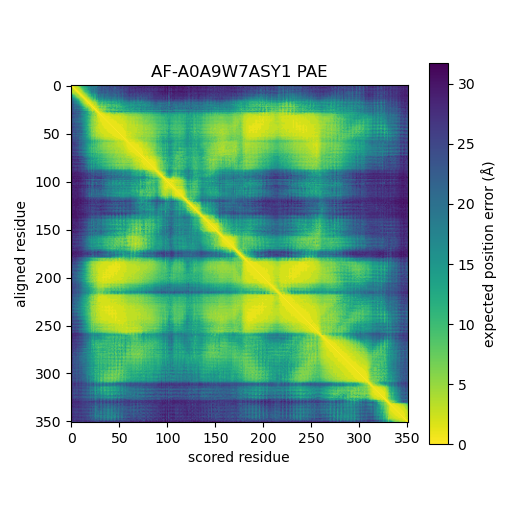 -1.367 31.041 1.00 70.94 78 PHE A C 1
ATOM 617 O O . PHE A 1 78 ? -15.980 -2.482 31.558 1.00 70.94 78 PHE A O 1
ATOM 624 N N . ARG A 1 79 ? -14.945 -0.559 31.029 1.00 68.38 79 ARG A N 1
ATOM 625 C CA . ARG A 1 79 ? -13.665 -0.935 31.649 1.00 68.38 79 ARG A CA 1
ATOM 626 C C . ARG A 1 79 ? -13.788 -1.130 33.160 1.00 68.38 79 ARG A C 1
ATOM 628 O O . ARG A 1 79 ? -13.300 -2.130 33.674 1.00 68.38 79 ARG A O 1
ATOM 635 N N . LEU A 1 80 ? -14.476 -0.220 33.854 1.00 66.44 80 LEU A N 1
ATOM 636 C CA . LEU A 1 80 ? -14.745 -0.337 35.292 1.00 66.44 80 LEU A CA 1
ATOM 637 C C . LEU A 1 80 ? -15.576 -1.579 35.618 1.00 66.44 80 LEU A C 1
ATOM 639 O O . LEU A 1 80 ? -15.243 -2.315 36.540 1.00 66.44 80 LEU A O 1
ATOM 643 N N . TRP A 1 81 ? -16.628 -1.836 34.838 1.00 74.62 81 TRP A N 1
ATOM 644 C CA . TRP A 1 81 ? -17.448 -3.032 35.005 1.00 74.62 81 TRP A CA 1
ATOM 645 C C . TRP A 1 81 ? -16.641 -4.315 34.775 1.00 74.62 81 TRP A C 1
ATOM 647 O O . TRP A 1 81 ? -16.747 -5.248 35.563 1.00 74.62 81 TRP A O 1
ATOM 657 N N . THR A 1 82 ? -15.794 -4.352 33.742 1.00 65.81 82 THR A N 1
ATOM 658 C CA . THR A 1 82 ? -14.942 -5.517 33.449 1.00 65.81 82 THR A CA 1
ATOM 659 C C . THR A 1 82 ? -13.968 -5.788 34.595 1.00 65.81 82 THR A C 1
ATOM 661 O O . THR A 1 82 ? -13.794 -6.938 34.990 1.00 65.81 82 THR A O 1
ATOM 664 N N . LEU A 1 83 ? -13.384 -4.734 35.175 1.00 66.06 83 LEU A N 1
ATOM 665 C CA . LEU A 1 83 ? -12.545 -4.861 36.363 1.00 66.06 83 LEU A CA 1
ATOM 666 C C . LEU A 1 83 ? -13.336 -5.396 37.568 1.00 66.06 83 LEU A C 1
ATOM 668 O O . LEU A 1 83 ? -12.860 -6.302 38.242 1.00 66.06 83 LEU A O 1
ATOM 672 N N . ASP A 1 84 ? -14.534 -4.867 37.833 1.00 67.75 84 ASP A N 1
ATOM 673 C CA . ASP A 1 84 ? -15.390 -5.351 38.926 1.00 67.75 84 ASP A CA 1
ATOM 674 C C . ASP A 1 84 ? -15.731 -6.840 38.756 1.00 67.75 84 ASP A C 1
ATOM 676 O O . ASP A 1 84 ? -15.686 -7.597 39.721 1.00 67.75 84 ASP A O 1
ATOM 680 N N . GLN A 1 85 ? -16.006 -7.295 37.528 1.00 66.69 85 GLN A N 1
ATOM 681 C CA . GLN A 1 85 ? -16.220 -8.721 37.264 1.00 66.69 85 GLN A CA 1
ATOM 682 C C . GLN A 1 85 ? -14.960 -9.556 37.519 1.00 66.69 85 GLN A C 1
ATOM 684 O O . GLN A 1 85 ? -15.059 -10.600 38.157 1.00 66.69 85 GLN A O 1
ATOM 689 N N . LEU A 1 86 ? -13.784 -9.093 37.084 1.00 62.56 86 LEU A N 1
ATOM 690 C CA . LEU A 1 86 ? -12.515 -9.786 37.332 1.00 62.56 86 LEU A CA 1
ATOM 691 C C . LEU A 1 86 ? -12.240 -9.939 38.835 1.00 62.56 86 LEU A C 1
ATOM 693 O O . LEU A 1 86 ? -11.964 -11.046 39.295 1.00 62.56 86 LEU A O 1
ATOM 697 N N . LEU A 1 87 ? -12.418 -8.864 39.608 1.00 64.56 87 LEU A N 1
ATOM 698 C CA . LEU A 1 87 ? -12.233 -8.866 41.064 1.00 64.56 87 LEU A CA 1
ATOM 699 C C . LEU A 1 87 ? -13.196 -9.813 41.794 1.00 64.56 87 LEU A C 1
ATOM 701 O O . LEU A 1 87 ? -12.857 -10.331 42.852 1.00 64.56 87 LEU A O 1
ATOM 705 N N . ARG A 1 88 ? -14.392 -10.057 41.246 1.00 68.19 88 ARG A N 1
ATOM 706 C CA . ARG A 1 88 ? -15.381 -10.980 41.833 1.00 68.19 88 ARG A CA 1
ATOM 707 C C . ARG A 1 88 ? -15.103 -12.450 41.553 1.00 68.19 88 ARG A C 1
ATOM 709 O O . ARG A 1 88 ? -15.706 -13.299 42.199 1.00 68.19 88 ARG A O 1
ATOM 716 N N . THR A 1 89 ? -14.280 -12.759 40.555 1.00 61.81 89 THR A N 1
ATOM 717 C CA . THR A 1 89 ? -14.090 -14.144 40.102 1.00 61.81 89 THR A CA 1
ATOM 718 C C . THR A 1 89 ? -13.039 -14.925 40.892 1.00 61.81 89 THR A C 1
ATOM 720 O O . THR A 1 89 ? -12.818 -16.082 40.560 1.00 61.81 89 THR A O 1
ATOM 723 N N . ASP A 1 90 ? -12.390 -14.339 41.908 1.00 60.47 90 ASP A N 1
ATOM 724 C CA . ASP A 1 90 ? -11.209 -14.886 42.617 1.00 60.47 90 ASP A CA 1
ATOM 725 C C . ASP A 1 90 ? -10.025 -15.268 41.693 1.00 60.47 90 ASP A C 1
ATOM 727 O O . ASP A 1 90 ? -8.987 -15.721 42.160 1.00 60.47 90 ASP A O 1
ATOM 731 N N . ILE A 1 91 ? -10.146 -15.052 40.376 1.00 53.78 91 ILE A N 1
ATOM 732 C CA . ILE A 1 91 ? -9.107 -15.302 39.362 1.00 5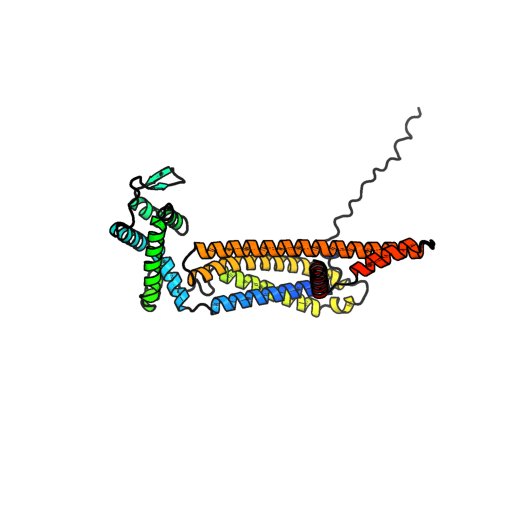3.78 91 I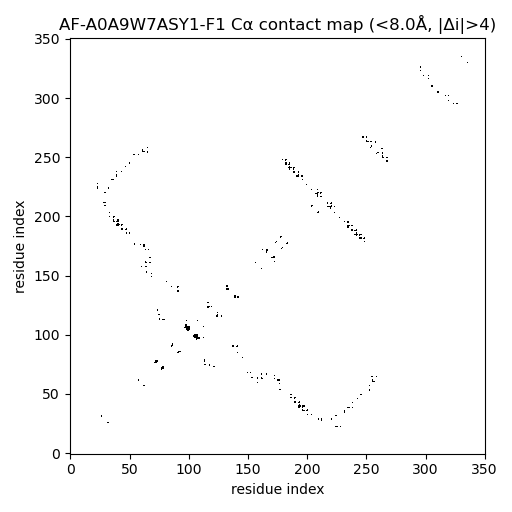LE A CA 1
ATOM 733 C C . ILE A 1 91 ? -8.010 -14.228 39.425 1.00 53.78 91 ILE A C 1
ATOM 735 O O . ILE A 1 91 ? -6.914 -14.427 38.911 1.00 53.78 91 ILE A O 1
ATOM 739 N N . TYR A 1 92 ? -8.301 -13.079 40.038 1.00 50.34 92 TYR A N 1
ATOM 740 C CA . TYR A 1 92 ? -7.402 -11.935 40.086 1.00 50.34 92 TYR A CA 1
ATOM 741 C C . TYR A 1 92 ? -7.211 -11.468 41.530 1.00 50.34 92 TYR A C 1
ATOM 743 O O . TYR A 1 92 ? -8.121 -10.881 42.120 1.00 50.34 92 TYR A O 1
ATOM 751 N N . GLU A 1 93 ? -6.020 -11.684 42.091 1.00 55.53 93 GLU A N 1
ATOM 752 C CA . GLU A 1 93 ? -5.615 -11.001 43.317 1.00 55.53 93 GLU A CA 1
ATOM 753 C C . GLU A 1 93 ? -5.199 -9.564 42.966 1.00 55.53 93 GLU A C 1
ATOM 755 O O . GLU A 1 93 ? -4.234 -9.357 42.223 1.00 55.53 93 GLU A O 1
ATOM 760 N N . PRO A 1 94 ? -5.907 -8.534 43.464 1.00 57.16 94 PRO A N 1
ATOM 761 C CA . PRO A 1 94 ? -5.512 -7.162 43.204 1.00 57.16 94 PRO A CA 1
ATOM 762 C C . PRO A 1 94 ? -4.120 -6.910 43.781 1.00 57.16 94 PRO A C 1
ATOM 764 O O . PRO A 1 94 ? -3.896 -7.087 44.979 1.00 57.16 94 PRO A O 1
ATOM 767 N N . ILE A 1 95 ? -3.198 -6.449 42.931 1.00 56.84 95 ILE A N 1
ATOM 768 C CA . ILE A 1 95 ? -1.869 -5.987 43.344 1.00 56.84 95 ILE A CA 1
ATOM 769 C C . ILE A 1 95 ? -2.060 -4.915 44.428 1.00 56.84 95 ILE A C 1
ATOM 771 O O . ILE A 1 95 ? -2.481 -3.792 44.144 1.00 56.84 95 ILE A O 1
ATOM 775 N N . GLN A 1 96 ? -1.778 -5.271 45.685 1.00 55.44 96 GLN A N 1
ATOM 776 C CA . GLN A 1 96 ? -2.046 -4.413 46.846 1.00 55.44 96 GLN A CA 1
ATOM 777 C C . GLN A 1 96 ? -1.155 -3.163 46.885 1.00 55.44 96 GLN A C 1
ATOM 779 O O . GLN A 1 96 ? -1.480 -2.192 47.564 1.00 55.44 96 GLN A O 1
ATOM 784 N N . GLU A 1 97 ? -0.045 -3.162 46.146 1.00 58.88 97 GLU A N 1
ATOM 785 C CA . GLU A 1 97 ? 0.963 -2.098 46.197 1.00 58.88 97 GLU A CA 1
ATOM 786 C C . GLU A 1 97 ? 0.612 -0.850 45.369 1.00 58.88 97 GLU A C 1
ATOM 788 O O . GLU A 1 97 ? 1.366 0.119 45.358 1.00 58.88 97 GLU A O 1
ATOM 793 N N . GLY A 1 98 ? -0.551 -0.811 44.718 1.00 56.19 98 GLY A N 1
ATOM 794 C CA . GLY A 1 98 ? -0.926 0.321 43.878 1.00 56.19 98 GLY A CA 1
ATOM 795 C C . GLY A 1 98 ? -0.072 0.434 42.608 1.00 56.19 98 GLY A C 1
ATOM 796 O O . GLY A 1 98 ? 0.906 -0.272 42.377 1.00 56.19 98 GLY A O 1
ATOM 797 N N . ILE A 1 99 ? -0.495 1.324 41.724 1.00 57.69 99 ILE A N 1
ATOM 798 C CA . ILE A 1 99 ? -0.022 1.428 40.347 1.00 57.69 99 ILE A CA 1
ATOM 799 C C . ILE A 1 99 ? 1.060 2.481 40.272 1.00 57.69 99 ILE A C 1
ATOM 801 O O . ILE A 1 99 ? 0.748 3.668 40.323 1.00 57.69 99 ILE A O 1
ATOM 805 N N . VAL A 1 100 ? 2.314 2.078 40.107 1.00 57.53 100 VAL A N 1
ATOM 806 C CA . VAL A 1 100 ? 3.386 3.041 39.850 1.00 57.53 100 VAL A CA 1
ATOM 807 C C . VAL A 1 100 ? 3.308 3.477 38.389 1.00 57.53 100 VAL A C 1
ATOM 809 O O . VAL A 1 100 ? 3.588 2.697 37.483 1.00 57.53 100 VAL A O 1
ATOM 812 N N . ASP A 1 101 ? 2.934 4.729 38.144 1.00 57.25 101 ASP A N 1
ATOM 813 C CA . ASP A 1 101 ? 3.062 5.327 36.817 1.00 57.25 101 ASP A CA 1
ATOM 814 C C . ASP A 1 101 ? 4.552 5.383 36.433 1.00 57.25 101 ASP A C 1
ATOM 816 O O . ASP A 1 101 ? 5.335 6.023 37.141 1.00 57.25 101 ASP A O 1
ATOM 820 N N . PRO A 1 102 ? 4.972 4.750 35.323 1.00 46.41 102 PRO A N 1
ATOM 821 C CA . PRO A 1 102 ? 6.381 4.668 34.945 1.00 46.41 102 PRO A CA 1
ATOM 822 C C . PRO A 1 102 ? 6.996 6.026 34.581 1.00 46.41 102 PRO A C 1
ATOM 824 O O . PRO A 1 102 ? 8.216 6.172 34.634 1.00 46.41 102 PRO A O 1
ATOM 827 N N . TYR A 1 103 ? 6.186 7.026 34.220 1.00 52.84 103 TYR A N 1
ATOM 828 C CA . TYR A 1 103 ? 6.671 8.355 33.847 1.00 52.84 103 TYR A CA 1
ATOM 829 C C . TYR A 1 103 ? 6.788 9.288 35.049 1.00 52.84 103 TYR A C 1
ATOM 831 O O . TYR A 1 103 ? 7.703 10.110 35.104 1.00 52.84 103 TYR A O 1
ATOM 839 N N . THR A 1 104 ? 5.864 9.182 36.008 1.00 71.62 104 THR A N 1
ATOM 840 C CA . THR A 1 104 ? 5.821 10.085 37.172 1.00 71.62 104 THR A CA 1
ATOM 841 C C . THR A 1 104 ? 6.323 9.453 38.468 1.00 71.62 104 THR A C 1
ATOM 843 O O . THR A 1 104 ? 6.554 10.175 39.438 1.00 71.62 104 THR A O 1
ATOM 846 N N . GLY A 1 105 ? 6.481 8.127 38.511 1.00 73.69 105 GLY A N 1
ATOM 847 C CA . GLY A 1 105 ? 6.835 7.357 39.705 1.00 73.69 105 GLY A CA 1
ATOM 848 C C . GLY A 1 105 ? 5.764 7.373 40.801 1.00 73.69 105 GLY A C 1
ATOM 849 O O . GLY A 1 105 ? 6.019 6.910 41.910 1.00 73.69 105 GLY A O 1
ATOM 850 N N . ARG A 1 106 ? 4.579 7.937 40.537 1.00 73.94 106 ARG A N 1
ATOM 851 C CA . ARG A 1 106 ? 3.500 8.040 41.526 1.00 73.94 106 ARG A CA 1
ATOM 852 C C . ARG A 1 106 ? 2.721 6.736 41.592 1.00 73.94 106 ARG A C 1
ATOM 854 O O . ARG A 1 106 ? 2.327 6.222 40.551 1.00 73.94 106 ARG A O 1
ATOM 861 N N . GLN A 1 107 ? 2.464 6.259 42.808 1.00 71.12 107 GLN A N 1
ATOM 862 C CA . GLN A 1 107 ? 1.499 5.192 43.050 1.00 71.12 107 GLN A CA 1
ATOM 863 C C . GLN A 1 107 ? 0.073 5.736 42.964 1.00 71.12 107 GLN A C 1
ATOM 865 O O . GLN A 1 107 ? -0.260 6.738 43.599 1.00 71.12 107 GLN A O 1
ATOM 870 N N . PHE A 1 108 ? -0.766 5.057 42.194 1.00 67.88 108 PHE A N 1
ATOM 871 C CA . PHE A 1 108 ? -2.195 5.309 42.095 1.00 67.88 108 PHE A CA 1
ATOM 872 C C . PHE A 1 108 ? -2.972 4.118 42.638 1.00 67.88 108 PHE A C 1
ATOM 874 O O . PHE A 1 108 ? -2.577 2.970 42.452 1.00 67.88 108 PHE A O 1
ATOM 881 N N . ASN A 1 109 ? -4.114 4.377 43.267 1.00 71.06 109 ASN A N 1
ATOM 882 C CA . ASN A 1 109 ? -5.089 3.314 43.459 1.00 71.06 109 ASN A CA 1
ATOM 883 C C . ASN A 1 109 ? -5.658 2.903 42.085 1.00 71.06 109 ASN A C 1
ATOM 885 O O . ASN A 1 109 ? -5.703 3.714 41.156 1.00 71.06 109 ASN A O 1
ATOM 889 N N . ILE A 1 110 ? -6.089 1.651 41.944 1.00 63.97 110 ILE A N 1
ATOM 890 C CA . ILE A 1 110 ? -6.615 1.086 40.694 1.00 63.97 110 ILE A CA 1
ATOM 891 C C . ILE A 1 110 ? -7.785 1.919 40.158 1.00 63.97 110 ILE A C 1
ATOM 893 O O . ILE A 1 110 ? -7.832 2.243 38.970 1.00 63.97 110 ILE A O 1
ATOM 897 N N . SER A 1 111 ? -8.680 2.343 41.048 1.00 64.88 111 SER A N 1
ATOM 898 C CA . SER A 1 111 ? -9.796 3.235 40.728 1.00 64.88 111 SER A CA 1
ATOM 899 C C . SER A 1 111 ? -9.332 4.584 40.160 1.00 64.88 111 SER A C 1
ATOM 901 O O . SER A 1 111 ? -9.805 4.992 39.098 1.00 64.88 111 SER A O 1
ATOM 903 N N . ASP A 1 112 ? -8.347 5.228 40.794 1.00 66.81 112 ASP A N 1
ATOM 904 C CA . ASP A 1 112 ? -7.810 6.529 40.363 1.00 66.81 112 ASP A CA 1
ATOM 905 C C . ASP A 1 112 ? -7.096 6.441 39.006 1.00 66.81 112 ASP A C 1
ATOM 907 O O . ASP A 1 112 ? -7.162 7.369 38.193 1.00 66.81 112 ASP A O 1
ATOM 911 N N . ALA A 1 113 ? -6.405 5.330 38.738 1.00 64.44 113 ALA A N 1
ATOM 912 C CA . ALA A 1 113 ? -5.732 5.119 37.461 1.00 64.44 113 ALA A CA 1
ATOM 913 C C . ALA A 1 113 ? -6.733 4.940 36.314 1.00 64.44 113 ALA A C 1
ATOM 915 O O . ALA A 1 113 ? -6.522 5.485 35.228 1.00 64.44 113 ALA A O 1
ATOM 916 N N . ILE A 1 114 ? -7.842 4.229 36.537 1.00 59.56 114 ILE A N 1
ATOM 917 C CA . ILE A 1 114 ? -8.888 4.050 35.520 1.00 59.56 114 ILE A CA 1
ATOM 918 C C . ILE A 1 114 ? -9.601 5.369 35.235 1.00 59.56 114 ILE A C 1
ATOM 920 O O . ILE A 1 114 ? -9.807 5.724 34.074 1.00 59.56 114 ILE A O 1
ATOM 924 N N . GLU A 1 115 ? -9.926 6.132 36.276 1.00 65.06 115 GLU A N 1
ATOM 925 C CA . GLU A 1 115 ? -10.585 7.426 36.121 1.00 65.06 115 GLU A CA 1
ATOM 926 C C . GLU A 1 115 ? -9.685 8.427 35.382 1.00 65.06 115 GLU A C 1
ATOM 928 O O . GLU A 1 115 ? -10.128 9.098 34.452 1.00 65.06 115 GLU A O 1
ATOM 933 N N . ARG A 1 116 ? -8.383 8.468 35.680 1.00 61.62 116 ARG A N 1
ATOM 934 C CA . ARG A 1 116 ? -7.447 9.354 34.968 1.00 61.62 116 ARG A CA 1
ATOM 935 C C . ARG A 1 116 ? -7.182 8.923 33.536 1.00 61.62 116 ARG A C 1
ATOM 937 O O . ARG A 1 116 ? -7.117 9.766 32.645 1.00 61.62 116 ARG A O 1
ATOM 944 N N . THR A 1 117 ? -7.045 7.625 33.293 1.00 55.75 117 THR A N 1
ATOM 945 C CA . THR A 1 117 ? -6.830 7.109 31.936 1.00 55.75 117 THR A CA 1
ATOM 946 C C . THR A 1 117 ? -8.090 7.196 31.071 1.00 55.75 117 THR A C 1
ATOM 948 O O . THR A 1 117 ? -7.994 7.251 29.846 1.00 55.75 117 THR A O 1
ATOM 951 N N . SER A 1 118 ? -9.273 7.331 31.678 1.00 49.16 118 SER A N 1
ATOM 952 C CA . SER A 1 118 ? -10.515 7.621 30.959 1.00 49.16 118 SER A CA 1
ATOM 953 C C . SER A 1 118 ? -10.512 8.961 30.212 1.00 49.16 118 SER A C 1
ATOM 955 O O . SER A 1 118 ? -11.178 9.074 29.184 1.00 49.16 118 SER A O 1
ATOM 957 N N . GLY A 1 119 ? -9.703 9.927 30.664 1.00 47.59 119 GLY A N 1
ATOM 958 C CA . GLY A 1 119 ? -9.492 11.213 29.994 1.00 47.59 119 GLY A CA 1
ATOM 959 C C . GLY A 1 119 ? -8.422 11.200 28.895 1.00 47.59 119 GLY A C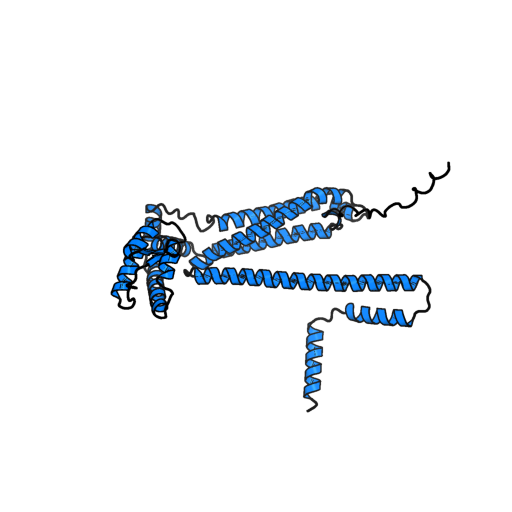 1
ATOM 960 O O . GLY A 1 119 ? -8.358 12.137 28.100 1.00 47.59 119 GLY A O 1
ATOM 961 N N . PHE A 1 120 ? -7.590 10.155 28.812 1.00 42.22 120 PHE A N 1
ATOM 962 C CA . PHE A 1 120 ? -6.562 10.036 27.778 1.00 42.22 120 PHE A CA 1
ATOM 963 C C . PHE A 1 120 ? -7.098 9.227 26.597 1.00 42.22 120 PHE A C 1
ATOM 965 O O . PHE A 1 120 ? -7.233 8.005 26.644 1.00 42.22 120 PHE A O 1
ATOM 972 N N . GLY A 1 121 ? -7.407 9.930 25.511 1.00 42.50 121 GLY A N 1
ATOM 973 C CA . GLY A 1 121 ? -7.751 9.309 24.243 1.00 42.50 121 GLY A CA 1
ATOM 974 C C . GLY A 1 121 ? -6.595 8.469 23.688 1.00 42.50 121 GLY A C 1
ATOM 975 O O . GLY A 1 121 ? -5.485 8.957 23.488 1.00 42.50 121 GLY A O 1
ATOM 976 N N . SER A 1 122 ? -6.919 7.226 23.345 1.00 49.78 122 SER A N 1
ATOM 977 C CA . SER A 1 122 ? -6.402 6.456 22.201 1.00 49.78 122 SER A CA 1
ATOM 978 C C . SER A 1 122 ? -5.167 5.546 22.301 1.00 49.78 122 SER A C 1
ATOM 980 O O . SER A 1 122 ? -5.117 4.638 21.483 1.00 49.78 122 SER A O 1
ATOM 982 N N . GLU A 1 123 ? -4.244 5.623 23.272 1.00 39.97 123 GLU A N 1
ATOM 983 C CA . GLU A 1 123 ? -3.118 4.642 23.283 1.00 39.97 123 GLU A CA 1
ATOM 984 C C . GLU A 1 123 ? -2.517 4.325 24.666 1.00 39.97 123 GLU A C 1
ATOM 986 O O . GLU A 1 123 ? -2.334 3.156 25.015 1.00 39.97 123 GLU A O 1
ATOM 991 N N . ASN A 1 124 ? -2.284 5.333 25.513 1.00 38.31 124 ASN A N 1
ATOM 992 C CA . ASN A 1 124 ? -1.673 5.119 26.836 1.00 38.31 124 ASN A CA 1
ATOM 993 C C . ASN A 1 124 ? -2.592 4.373 27.816 1.00 38.31 124 ASN A C 1
ATOM 995 O O . ASN A 1 124 ? -2.124 3.587 28.634 1.00 38.31 124 ASN A O 1
ATOM 999 N N . THR A 1 125 ? -3.903 4.550 27.691 1.00 45.62 125 THR A N 1
ATOM 1000 C CA . THR A 1 125 ? -4.913 3.887 28.530 1.00 45.62 125 THR A CA 1
ATOM 1001 C C . THR A 1 125 ? -4.985 2.384 28.285 1.00 45.62 125 THR A C 1
ATOM 1003 O O . THR A 1 125 ? -5.162 1.607 29.222 1.00 45.62 125 THR A O 1
ATOM 1006 N N . PHE A 1 126 ? -4.785 1.967 27.032 1.00 41.28 126 PHE A N 1
ATOM 1007 C CA . PHE A 1 126 ? -4.710 0.555 26.674 1.00 41.28 126 PHE A CA 1
ATOM 1008 C C . PHE A 1 126 ? -3.447 -0.076 27.264 1.00 41.28 126 PHE A C 1
ATOM 1010 O O . PHE A 1 126 ? -3.512 -1.178 27.791 1.00 41.28 126 PHE A O 1
ATOM 1017 N N . ASN A 1 127 ? -2.321 0.646 27.265 1.00 41.62 127 ASN A N 1
ATOM 1018 C CA . ASN A 1 127 ? -1.079 0.178 27.878 1.00 41.62 127 ASN A CA 1
ATOM 1019 C C . ASN A 1 127 ? -1.162 0.068 29.402 1.00 41.62 127 ASN A C 1
ATOM 1021 O O . ASN A 1 127 ? -0.578 -0.859 29.943 1.00 41.62 127 ASN A O 1
ATOM 1025 N N . VAL A 1 128 ? -1.905 0.932 30.098 1.00 43.91 128 VAL A N 1
ATOM 1026 C CA . VAL A 1 128 ? -2.099 0.810 31.554 1.00 43.91 128 VAL A CA 1
ATOM 1027 C C . VAL A 1 128 ? -2.879 -0.469 31.866 1.00 43.91 128 VAL A C 1
ATOM 1029 O O . VAL A 1 128 ? -2.328 -1.341 32.526 1.00 43.91 128 VAL A O 1
ATOM 1032 N N . VAL A 1 129 ? -4.074 -0.663 31.292 1.00 47.75 129 VAL A N 1
ATOM 1033 C CA . VAL A 1 129 ? -4.870 -1.905 31.455 1.00 47.75 129 VAL A CA 1
ATOM 1034 C C . VAL A 1 129 ? -4.094 -3.153 31.014 1.00 47.75 129 VAL A C 1
ATOM 1036 O O . VAL A 1 129 ? -4.185 -4.200 31.632 1.00 47.75 129 VAL A O 1
ATOM 1039 N N . ARG A 1 130 ? -3.269 -3.047 29.977 1.00 42.38 130 ARG A N 1
ATOM 1040 C CA . ARG A 1 130 ? -2.422 -4.137 29.484 1.00 42.38 130 ARG A CA 1
ATOM 1041 C C . ARG A 1 130 ? -1.224 -4.437 30.388 1.00 42.38 130 ARG A C 1
ATOM 1043 O O . ARG A 1 130 ? -0.857 -5.593 30.522 1.00 42.38 130 ARG A O 1
ATOM 1050 N N . THR A 1 131 ? -0.643 -3.424 31.031 1.00 46.59 131 THR A N 1
ATOM 1051 C CA . THR A 1 131 ? 0.392 -3.604 32.066 1.00 46.59 131 THR A CA 1
ATOM 1052 C C . THR A 1 131 ? -0.219 -4.195 33.344 1.00 46.59 131 THR A C 1
ATOM 1054 O O . THR A 1 131 ? 0.477 -4.901 34.062 1.00 46.59 131 THR A O 1
ATOM 1057 N N . PHE A 1 132 ? -1.523 -3.986 33.586 1.00 48.06 132 PHE A N 1
ATOM 1058 C CA . PHE A 1 132 ? -2.289 -4.645 34.657 1.00 48.06 132 PHE A CA 1
ATOM 1059 C C . PHE A 1 132 ? -2.528 -6.140 34.450 1.00 48.06 132 PHE A C 1
ATOM 1061 O O . PHE A 1 132 ? -2.830 -6.816 35.423 1.00 48.06 132 PHE A O 1
ATOM 1068 N N . ILE A 1 133 ? -2.439 -6.639 33.214 1.00 46.97 133 ILE A N 1
ATOM 1069 C CA . ILE A 1 133 ? -2.933 -7.972 32.832 1.00 46.97 133 ILE A CA 1
ATOM 1070 C C . ILE A 1 133 ? -1.822 -8.830 32.187 1.00 46.97 133 ILE A C 1
ATOM 1072 O O . ILE A 1 133 ? -2.139 -9.752 31.457 1.00 46.97 133 ILE A O 1
ATOM 1076 N N . LEU A 1 134 ? -0.516 -8.533 32.311 1.00 42.81 134 LEU A N 1
ATOM 1077 C CA . LEU A 1 134 ? 0.526 -9.241 31.516 1.00 42.81 134 LEU A CA 1
ATOM 1078 C C . LEU A 1 134 ? 1.857 -9.587 32.230 1.00 42.81 134 LEU A C 1
ATOM 1080 O O . LEU A 1 134 ? 2.868 -9.804 31.561 1.00 42.81 134 LEU A O 1
ATOM 1084 N N . GLY A 1 135 ? 1.906 -9.667 33.558 1.00 41.19 135 GLY A N 1
ATOM 1085 C CA . GLY A 1 135 ? 3.092 -10.057 34.336 1.00 41.19 135 GLY A CA 1
ATOM 1086 C C . GLY A 1 135 ? 3.275 -11.544 34.741 1.00 41.19 135 GLY A C 1
ATOM 1087 O O . GLY A 1 135 ? 4.421 -11.936 34.963 1.00 41.19 135 GLY A O 1
ATOM 1088 N N . SER A 1 136 ? 2.237 -12.385 34.850 1.00 53.22 136 SER A N 1
ATOM 1089 C CA . SER A 1 136 ? 2.248 -13.738 35.461 1.00 53.22 136 SER A CA 1
ATOM 1090 C C . SER A 1 136 ? 1.475 -14.804 34.637 1.00 53.22 136 SER A C 1
ATOM 1092 O O . SER A 1 136 ? 0.979 -14.530 33.552 1.00 53.22 136 SER A O 1
ATOM 1094 N N . GLU A 1 137 ? 1.399 -16.073 35.069 1.00 50.69 137 GLU A N 1
ATOM 1095 C CA . GLU A 1 137 ? 0.550 -17.083 34.390 1.00 50.69 137 GLU A CA 1
ATOM 1096 C C . GLU A 1 137 ? -0.960 -16.861 34.609 1.00 50.69 137 GLU A C 1
ATOM 1098 O O . GLU A 1 137 ? -1.760 -17.251 33.754 1.00 50.69 137 GLU A O 1
ATOM 1103 N N . GLU A 1 138 ? -1.353 -16.201 35.702 1.00 51.91 138 GLU A N 1
ATOM 1104 C CA . GLU A 1 138 ? -2.750 -15.830 36.003 1.00 51.91 138 GLU A CA 1
ATOM 1105 C C . GLU A 1 138 ? -3.283 -14.809 34.985 1.00 51.91 138 GLU A C 1
ATOM 1107 O O . GLU A 1 138 ? -4.457 -14.818 34.611 1.00 51.91 138 GLU A O 1
ATOM 1112 N N . ASP A 1 139 ? -2.380 -14.032 34.395 1.00 51.09 139 ASP A N 1
ATOM 1113 C CA . ASP A 1 139 ? -2.680 -13.056 33.355 1.00 51.09 139 ASP A CA 1
ATOM 1114 C C . ASP A 1 139 ? -3.194 -13.666 32.049 1.00 51.09 139 ASP A C 1
ATOM 1116 O O . ASP A 1 139 ? -4.012 -13.062 31.355 1.00 51.09 139 ASP A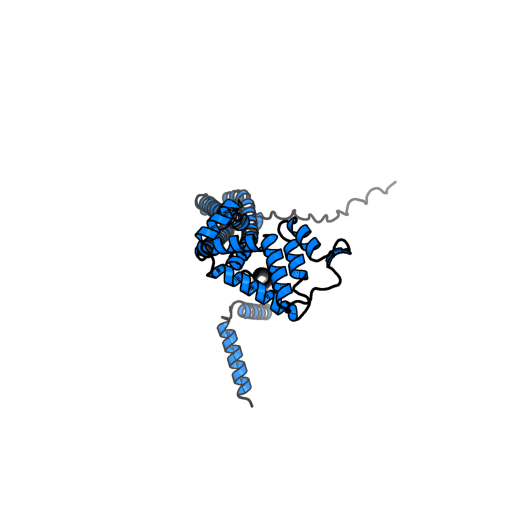 O 1
ATOM 1120 N N . ARG A 1 140 ? -2.833 -14.917 31.731 1.00 53.28 140 ARG A N 1
ATOM 1121 C CA . ARG A 1 140 ? -3.439 -15.619 30.584 1.00 53.28 140 ARG A CA 1
ATOM 1122 C C . ARG A 1 140 ? -4.931 -15.879 30.786 1.00 53.28 140 ARG A C 1
ATOM 1124 O O . ARG A 1 140 ? -5.675 -15.903 29.805 1.00 53.28 140 ARG A O 1
ATOM 1131 N N . GLN A 1 141 ? -5.378 -16.066 32.028 1.00 52.91 141 GLN A N 1
ATOM 1132 C CA . GLN A 1 141 ? -6.790 -16.306 32.325 1.00 52.91 141 GLN A CA 1
ATOM 1133 C C . GLN A 1 141 ? -7.604 -15.015 32.217 1.00 52.91 141 GLN A C 1
ATOM 1135 O O . GLN A 1 141 ? -8.679 -15.036 31.613 1.00 52.91 141 GLN A O 1
ATOM 1140 N N . ALA A 1 142 ? -7.063 -13.893 32.704 1.00 54.00 142 ALA A N 1
ATOM 1141 C CA . ALA A 1 142 ? -7.673 -12.569 32.572 1.00 54.00 142 ALA A CA 1
ATOM 1142 C C . ALA A 1 142 ? -7.780 -12.120 31.104 1.00 54.00 142 ALA A C 1
ATOM 1144 O O . ALA A 1 142 ? -8.833 -11.623 30.695 1.00 54.00 142 ALA A O 1
ATOM 1145 N N . ILE A 1 143 ? -6.750 -12.387 30.286 1.00 56.34 143 ILE A N 1
ATOM 1146 C CA . ILE A 1 143 ? -6.846 -12.246 28.825 1.00 56.34 143 ILE A CA 1
ATOM 1147 C C . ILE A 1 143 ? -8.011 -13.093 28.313 1.00 56.34 143 ILE A C 1
ATOM 1149 O O . ILE A 1 143 ? -8.912 -12.538 27.698 1.00 56.34 143 ILE A O 1
ATOM 1153 N N . SER A 1 144 ? -8.077 -14.390 28.642 1.00 57.56 144 SER A N 1
ATOM 1154 C CA . SER A 1 144 ? -9.149 -15.270 28.144 1.00 57.56 144 SER A CA 1
ATOM 1155 C C . SER A 1 144 ? -10.564 -14.820 28.547 1.00 57.56 144 SER A C 1
ATOM 1157 O O . SER A 1 144 ? -11.514 -15.028 27.794 1.00 57.56 144 SER A O 1
ATOM 1159 N N . LEU A 1 145 ? -10.728 -14.164 29.704 1.00 58.66 145 LEU A N 1
ATOM 1160 C CA . LEU A 1 145 ? -12.021 -13.634 30.144 1.00 58.66 145 LEU A CA 1
ATOM 1161 C C . LEU A 1 145 ? -12.415 -12.391 29.338 1.00 58.66 145 LEU A C 1
ATOM 1163 O O . LEU A 1 145 ? -13.557 -12.284 28.895 1.00 58.66 145 LEU A O 1
ATOM 1167 N N . ILE A 1 146 ? -11.473 -11.475 29.097 1.00 61.00 146 ILE A N 1
ATOM 1168 C CA . ILE A 1 146 ? -11.695 -10.320 28.218 1.00 61.00 146 ILE A CA 1
ATOM 1169 C C . ILE A 1 146 ? -11.989 -10.801 26.799 1.00 61.00 146 ILE A C 1
ATOM 1171 O O . ILE A 1 146 ? -12.916 -10.300 26.170 1.00 61.00 146 ILE A O 1
ATOM 1175 N N . GLU A 1 147 ? -11.265 -11.813 26.320 1.00 60.78 147 GLU A N 1
ATOM 1176 C CA . GLU A 1 147 ? -11.519 -12.478 25.042 1.00 60.78 147 GLU A CA 1
ATOM 1177 C C . GLU A 1 147 ? -12.928 -13.062 24.986 1.00 60.78 147 GLU A C 1
ATOM 1179 O O . GLU A 1 147 ? -13.639 -12.859 24.005 1.00 60.78 147 GLU A O 1
ATOM 1184 N N . MET A 1 148 ? -13.361 -13.743 26.047 1.00 58.06 148 MET A N 1
ATOM 1185 C CA . MET A 1 148 ? -14.687 -14.341 26.136 1.00 58.06 148 MET A CA 1
ATOM 1186 C C . MET A 1 148 ? -15.785 -13.275 26.166 1.00 58.06 148 MET A C 1
ATOM 1188 O O . MET A 1 148 ? -16.738 -13.378 25.399 1.00 58.06 148 MET A O 1
ATOM 1192 N N . ILE A 1 149 ? -15.651 -12.226 26.982 1.00 58.50 149 ILE A N 1
ATOM 1193 C CA . ILE A 1 149 ? -16.601 -11.102 27.036 1.00 58.50 149 ILE A CA 1
ATOM 1194 C C . ILE A 1 149 ? -16.670 -10.417 25.666 1.00 58.50 149 ILE A C 1
ATOM 1196 O O . ILE A 1 149 ? -17.753 -10.148 25.143 1.00 58.50 149 ILE A O 1
ATOM 1200 N N . PHE A 1 150 ? -15.520 -10.197 25.036 1.00 62.59 150 PHE A N 1
ATOM 1201 C CA . PHE A 1 150 ? -15.425 -9.600 23.713 1.00 62.59 150 PHE A CA 1
ATOM 1202 C C . PHE A 1 150 ? -16.073 -10.484 22.632 1.00 62.59 150 PHE A C 1
ATOM 1204 O O . PHE A 1 150 ? -16.821 -9.984 21.789 1.00 62.59 150 PHE A O 1
ATOM 1211 N N . LEU A 1 151 ? -15.856 -11.801 22.665 1.00 62.16 151 LEU A N 1
ATOM 1212 C CA . LEU A 1 151 ? -16.499 -12.762 21.764 1.00 62.16 151 LEU A CA 1
ATOM 1213 C C . LEU A 1 151 ? -18.011 -12.830 21.992 1.00 62.16 151 LEU A C 1
ATOM 1215 O O . LEU A 1 151 ? -18.774 -12.801 21.030 1.00 62.16 151 LEU A O 1
ATOM 1219 N N . LEU A 1 152 ? -18.463 -12.814 23.245 1.00 58.09 152 LEU A N 1
ATOM 1220 C CA . LEU A 1 152 ? -19.885 -12.811 23.578 1.00 58.09 152 LEU A CA 1
ATOM 1221 C C . LEU A 1 152 ? -20.591 -11.579 23.000 1.00 58.09 152 LEU A C 1
ATOM 1223 O O . LEU A 1 152 ? -21.683 -11.713 22.451 1.00 58.09 152 LEU A O 1
ATOM 1227 N N . THR A 1 153 ? -19.958 -10.399 23.006 1.00 64.00 153 THR A N 1
ATOM 1228 C CA . THR A 1 153 ? -20.547 -9.194 22.385 1.00 64.00 153 THR A CA 1
ATOM 1229 C C . THR A 1 153 ? -20.694 -9.286 20.859 1.00 64.00 153 THR A C 1
ATOM 1231 O O . THR A 1 153 ? -21.537 -8.595 20.289 1.00 64.00 153 THR A O 1
ATOM 1234 N N . LYS A 1 154 ? -19.921 -10.142 20.171 1.00 62.16 154 LYS A N 1
ATOM 1235 C CA . LYS A 1 154 ? -20.048 -10.362 18.717 1.00 62.16 154 LYS A CA 1
ATOM 1236 C C . LYS A 1 154 ? -21.336 -11.095 18.354 1.00 62.16 154 LYS A C 1
ATOM 1238 O O . LYS A 1 154 ? -21.972 -10.728 17.367 1.00 62.16 154 LYS A O 1
ATOM 1243 N N . ASP A 1 155 ? -21.670 -12.126 19.121 1.00 64.50 155 ASP A N 1
ATOM 1244 C CA . ASP A 1 155 ? -22.702 -13.092 18.741 1.00 64.50 155 ASP A CA 1
ATOM 1245 C C . ASP A 1 155 ? -24.063 -12.797 19.387 1.00 64.50 155 ASP A C 1
ATOM 1247 O O . ASP A 1 155 ? -25.086 -13.282 18.908 1.00 64.50 155 ASP A O 1
ATOM 1251 N N . THR A 1 156 ? -24.099 -11.975 20.442 1.00 67.00 156 THR A N 1
ATOM 1252 C CA . THR A 1 156 ? -25.318 -11.745 21.239 1.00 67.00 156 THR A CA 1
ATOM 1253 C C . THR A 1 156 ? -26.017 -10.409 20.986 1.00 67.00 156 THR A C 1
ATOM 1255 O O . THR A 1 156 ? -27.196 -10.281 21.313 1.00 67.00 156 THR A O 1
ATOM 1258 N N . ILE A 1 157 ? -25.339 -9.412 20.406 1.00 69.31 157 ILE A N 1
ATOM 1259 C CA . ILE A 1 157 ? -25.869 -8.043 20.321 1.00 69.31 157 ILE A CA 1
ATOM 1260 C C . ILE A 1 157 ? -26.511 -7.782 18.954 1.00 69.31 157 ILE A C 1
ATOM 1262 O O . ILE A 1 157 ? -25.894 -7.981 17.906 1.00 69.31 157 ILE A O 1
ATOM 1266 N N . ASP A 1 158 ? -27.756 -7.294 18.970 1.00 76.50 158 ASP A N 1
ATOM 1267 C CA . ASP A 1 158 ? -28.477 -6.902 17.759 1.00 76.50 158 ASP A CA 1
ATOM 1268 C C . ASP A 1 158 ? -27.812 -5.707 17.055 1.00 76.50 158 ASP A C 1
ATOM 1270 O O . ASP A 1 158 ? -27.459 -4.697 17.670 1.00 76.50 158 ASP A O 1
ATOM 1274 N N . LEU A 1 159 ? -27.697 -5.801 15.729 1.00 71.06 159 LEU A N 1
ATOM 1275 C CA . LEU A 1 159 ? -26.984 -4.813 14.924 1.00 71.06 159 LEU A CA 1
ATOM 1276 C C . LEU A 1 159 ? -27.653 -3.444 14.923 1.00 71.06 159 LEU A C 1
ATOM 1278 O O . LEU A 1 159 ? -26.962 -2.429 14.859 1.00 71.06 159 LEU A O 1
ATOM 1282 N N . ASN A 1 160 ? -28.985 -3.407 14.984 1.00 75.00 160 ASN A N 1
ATOM 1283 C CA . ASN A 1 160 ? -29.711 -2.140 14.988 1.00 75.00 160 ASN A CA 1
ATOM 1284 C C . ASN A 1 160 ? -29.444 -1.383 16.289 1.00 75.00 160 ASN A C 1
ATOM 1286 O O . ASN A 1 160 ? -29.255 -0.170 16.269 1.00 75.00 160 ASN A O 1
ATOM 1290 N N . THR A 1 161 ? -29.343 -2.113 17.402 1.00 75.50 161 THR A N 1
ATOM 1291 C CA . THR A 1 161 ? -28.955 -1.552 18.702 1.00 75.50 161 THR A CA 1
ATOM 1292 C C . THR A 1 161 ? -27.540 -0.982 18.653 1.00 75.50 161 THR A C 1
ATOM 1294 O O . THR A 1 161 ? -27.309 0.134 19.114 1.00 75.50 161 THR A O 1
ATOM 1297 N N . VAL A 1 162 ? -26.603 -1.708 18.036 1.00 71.19 162 VAL A N 1
ATOM 1298 C CA . VAL A 1 162 ? -25.221 -1.247 17.840 1.00 71.19 162 VAL A CA 1
ATOM 1299 C C . VAL A 1 162 ? -25.167 0.036 17.009 1.00 71.19 162 VAL A C 1
ATOM 1301 O O . VAL A 1 162 ? -24.548 1.016 17.424 1.00 71.19 162 VAL A O 1
ATOM 1304 N N . ALA A 1 163 ? -25.830 0.049 15.852 1.00 70.06 163 ALA A N 1
ATOM 1305 C CA . ALA A 1 163 ? -25.843 1.205 14.964 1.00 70.06 163 ALA A CA 1
ATOM 1306 C C . ALA A 1 163 ? -26.492 2.429 15.634 1.00 70.06 163 ALA A C 1
ATOM 1308 O O . ALA A 1 163 ? -25.958 3.534 15.546 1.00 70.06 163 ALA A O 1
ATOM 1309 N N . ALA A 1 164 ? -27.601 2.228 16.356 1.00 73.25 164 ALA A N 1
ATOM 1310 C CA . ALA A 1 164 ? -28.263 3.280 17.121 1.00 73.25 164 ALA A CA 1
ATOM 1311 C C . ALA A 1 164 ? -27.366 3.827 18.240 1.00 73.25 164 ALA A C 1
ATOM 1313 O O . ALA A 1 164 ? -27.276 5.040 18.418 1.00 73.25 164 ALA A O 1
ATOM 1314 N N . TRP A 1 165 ? -26.661 2.953 18.963 1.00 77.88 165 TRP A N 1
ATOM 1315 C CA . TRP A 1 165 ? -25.726 3.362 20.009 1.00 77.88 165 TRP A CA 1
ATOM 1316 C C . TRP A 1 165 ? -24.562 4.185 19.445 1.00 77.88 165 TRP A C 1
ATOM 1318 O O . TRP A 1 165 ? -24.240 5.235 20.000 1.00 77.88 165 TRP A O 1
ATOM 1328 N N . LEU A 1 166 ? -23.962 3.758 18.328 1.00 72.69 166 LEU A N 1
ATOM 1329 C CA . LEU A 1 166 ? -22.885 4.508 17.668 1.00 72.69 166 LEU A CA 1
ATOM 1330 C C . LEU A 1 166 ? -23.366 5.899 17.242 1.00 72.69 166 LEU A C 1
ATOM 1332 O O . LEU A 1 166 ? -22.703 6.894 17.534 1.00 72.69 166 LEU A O 1
ATOM 1336 N N . PHE A 1 167 ? -24.556 5.973 16.642 1.00 73.81 167 PHE A N 1
ATOM 1337 C CA . PHE A 1 167 ? -25.169 7.232 16.229 1.00 73.81 167 PHE A CA 1
ATOM 1338 C C . PHE A 1 167 ? -25.414 8.185 17.410 1.00 73.81 167 PHE A C 1
ATOM 1340 O O . PHE A 1 167 ? -25.041 9.354 17.339 1.00 73.81 167 PHE A O 1
ATOM 1347 N N . ILE A 1 168 ? -25.983 7.690 18.516 1.00 76.69 168 ILE A N 1
ATOM 1348 C CA . ILE A 1 168 ? -26.263 8.497 19.719 1.00 76.69 168 ILE A CA 1
ATOM 1349 C C . ILE A 1 168 ? -24.976 9.053 20.338 1.00 76.69 168 ILE A C 1
ATOM 1351 O O . ILE A 1 168 ? -24.959 10.193 20.797 1.00 76.69 168 ILE A O 1
ATOM 1355 N N . ASN A 1 169 ? -23.891 8.278 20.328 1.00 71.44 169 ASN A N 1
ATOM 1356 C CA . ASN A 1 169 ? -22.606 8.696 20.893 1.00 71.44 169 ASN A CA 1
ATOM 1357 C C . ASN A 1 169 ? -21.746 9.521 19.917 1.00 71.44 169 ASN A C 1
ATOM 1359 O O . ASN A 1 169 ? -20.589 9.811 20.213 1.00 71.44 169 ASN A O 1
ATOM 1363 N N . GLY A 1 170 ? -22.289 9.911 18.756 1.00 73.00 170 GLY A N 1
ATOM 1364 C CA . GLY A 1 170 ? -21.577 10.727 17.770 1.00 73.00 170 GLY A CA 1
ATOM 1365 C C . GLY A 1 170 ? -20.446 9.987 17.049 1.00 73.00 170 GLY A C 1
ATOM 1366 O O . GLY A 1 170 ? -19.586 10.622 16.436 1.00 73.00 170 GLY A O 1
ATOM 1367 N N . HIS A 1 171 ? -20.427 8.654 17.102 1.00 68.06 171 HIS A N 1
ATOM 1368 C CA . HIS A 1 171 ? -19.493 7.854 16.321 1.00 68.06 171 HIS A CA 1
ATOM 1369 C C . HIS A 1 171 ? -20.007 7.747 14.881 1.00 68.06 171 HIS A C 1
ATOM 1371 O O . HIS A 1 171 ? -21.000 7.078 14.593 1.00 68.06 171 HIS A O 1
ATOM 1377 N N . ASN A 1 172 ? -19.325 8.427 13.957 1.00 61.72 172 ASN A N 1
ATOM 1378 C CA . ASN A 1 172 ? -19.651 8.367 12.537 1.00 61.72 172 ASN A CA 1
ATOM 1379 C C . ASN A 1 172 ? -19.255 7.006 11.946 1.00 61.72 172 ASN A C 1
ATOM 1381 O O . ASN A 1 172 ? -18.082 6.746 11.685 1.00 61.72 172 ASN A O 1
ATOM 1385 N N . LEU A 1 173 ? -20.272 6.210 11.621 1.00 56.88 173 LEU A N 1
ATOM 1386 C CA . LEU A 1 173 ? -20.203 4.921 10.913 1.00 56.88 173 LEU A CA 1
ATOM 1387 C C . LEU A 1 173 ? -19.473 4.970 9.553 1.00 56.88 173 LEU A C 1
ATOM 1389 O O . LEU A 1 173 ? -19.146 3.943 8.967 1.00 56.88 173 LEU A O 1
ATOM 1393 N N . GLN A 1 174 ? -19.238 6.168 9.006 1.00 51.22 174 GLN A N 1
ATOM 1394 C CA . GLN A 1 174 ? -18.564 6.373 7.719 1.00 51.22 174 GLN A CA 1
ATOM 1395 C C . GLN A 1 174 ? -17.041 6.151 7.762 1.00 51.22 174 GLN A C 1
ATOM 1397 O O . GLN A 1 174 ? -16.407 6.125 6.705 1.00 51.22 174 GLN A O 1
ATOM 1402 N N . SER A 1 175 ? -16.430 6.004 8.941 1.00 50.59 175 SER A N 1
ATOM 1403 C CA . SER A 1 175 ? -14.971 6.097 9.075 1.00 50.59 175 SER A CA 1
ATOM 1404 C C . SER A 1 175 ? -14.171 4.876 8.606 1.00 50.59 175 SER A C 1
ATOM 1406 O O . SER A 1 175 ? -12.951 4.949 8.608 1.00 50.59 175 SER A O 1
ATOM 1408 N N . THR A 1 176 ? -14.784 3.759 8.198 1.00 51.25 176 THR A N 1
ATOM 1409 C CA . THR A 1 176 ? -14.045 2.477 8.136 1.00 51.25 176 THR A CA 1
ATOM 1410 C C . THR A 1 176 ? -14.041 1.742 6.801 1.00 51.25 176 THR A C 1
ATOM 1412 O O . THR A 1 176 ? -13.014 1.153 6.476 1.00 51.25 176 THR A O 1
ATOM 1415 N N . LEU A 1 177 ? -15.098 1.794 5.980 1.00 47.19 177 LEU A N 1
ATOM 1416 C CA . LEU A 1 177 ? -15.089 1.028 4.718 1.00 47.19 177 LEU A CA 1
ATOM 1417 C C . LEU A 1 177 ? -14.194 1.657 3.632 1.00 47.19 177 LEU A C 1
ATOM 1419 O O . LEU A 1 177 ? -13.596 0.947 2.834 1.00 47.19 177 LEU A O 1
ATOM 1423 N N . VAL A 1 178 ? -14.099 2.990 3.611 1.00 47.28 178 VAL A N 1
ATOM 1424 C CA . VAL A 1 178 ? -13.269 3.797 2.681 1.00 47.28 178 VAL A CA 1
ATOM 1425 C C . VAL A 1 178 ? -12.713 5.057 3.377 1.00 47.28 178 VAL A C 1
ATOM 1427 O O . VAL A 1 178 ? -11.803 5.715 2.877 1.00 47.28 178 VAL A O 1
ATOM 1430 N N . GLY A 1 179 ? -13.266 5.407 4.544 1.00 44.53 179 GLY A N 1
ATOM 1431 C CA . GLY A 1 179 ? -13.020 6.666 5.243 1.00 44.53 179 GLY A CA 1
ATOM 1432 C C . GLY A 1 179 ? -11.909 6.629 6.285 1.00 44.53 179 GLY A C 1
ATOM 1433 O O . GLY A 1 179 ? -11.627 7.676 6.872 1.00 44.53 179 GLY A O 1
ATOM 1434 N N . SER A 1 180 ? -11.265 5.476 6.528 1.00 64.50 180 SER A N 1
ATOM 1435 C CA . SER A 1 180 ? -10.138 5.487 7.457 1.00 64.50 180 SER A CA 1
ATOM 1436 C C . SER A 1 180 ? -9.062 6.277 6.745 1.00 64.50 180 SER A C 1
ATOM 1438 O O . SER A 1 180 ? -8.781 6.023 5.570 1.00 64.50 180 SER A O 1
ATOM 1440 N N . TRP A 1 181 ? -8.509 7.288 7.410 1.00 67.75 181 TRP A N 1
ATOM 1441 C CA . TRP A 1 181 ? -7.598 8.211 6.741 1.00 67.75 181 TRP A CA 1
ATOM 1442 C C . TRP A 1 181 ? -6.455 7.456 6.044 1.00 67.75 181 TRP A C 1
ATOM 1444 O O . TRP A 1 181 ? -6.024 7.855 4.971 1.00 67.75 181 TRP A O 1
ATOM 1454 N N . THR A 1 182 ? -6.061 6.292 6.573 1.00 76.50 182 THR A N 1
ATOM 1455 C CA . THR A 1 182 ? -5.094 5.377 5.960 1.00 76.50 182 THR A CA 1
ATOM 1456 C C . THR A 1 182 ? -5.628 4.651 4.711 1.00 76.50 182 THR A C 1
ATOM 1458 O O . THR A 1 182 ? -4.991 4.693 3.655 1.00 76.50 182 THR A O 1
ATOM 1461 N N . SER A 1 183 ? -6.799 4.009 4.751 1.00 79.00 183 SER A N 1
ATOM 1462 C CA . SER A 1 183 ? -7.347 3.303 3.575 1.00 79.00 183 SER A CA 1
ATOM 1463 C C . SER A 1 183 ? -7.721 4.263 2.435 1.00 79.00 183 SER A C 1
ATOM 1465 O O . SER A 1 183 ? -7.377 4.020 1.275 1.00 79.00 183 SER A O 1
ATOM 1467 N N . GLY A 1 184 ? -8.335 5.403 2.753 1.00 86.12 184 GLY A N 1
ATOM 1468 C CA . GLY A 1 184 ? -8.669 6.426 1.765 1.00 86.12 184 GLY A CA 1
ATOM 1469 C C . GLY A 1 184 ? -7.417 7.027 1.126 1.00 86.12 184 GLY A C 1
ATOM 1470 O O . GLY A 1 184 ? -7.313 7.095 -0.099 1.00 86.12 184 GLY A O 1
ATOM 1471 N N . LEU A 1 185 ? -6.419 7.390 1.940 1.00 89.62 185 LEU A N 1
ATOM 1472 C CA . LEU A 1 185 ? -5.176 7.984 1.448 1.00 89.62 185 LEU A CA 1
ATOM 1473 C C . LEU A 1 185 ? -4.392 7.021 0.551 1.00 89.62 185 LEU A C 1
ATOM 1475 O O . LEU A 1 185 ? -3.950 7.428 -0.517 1.00 89.62 185 LEU A O 1
ATOM 1479 N N . SER A 1 186 ? -4.252 5.747 0.931 1.00 92.00 186 SER A N 1
ATOM 1480 C CA . SER A 1 186 ? -3.591 4.741 0.079 1.00 92.00 186 SER A CA 1
ATOM 1481 C C . SER A 1 186 ? -4.307 4.557 -1.263 1.00 92.00 186 SER A C 1
ATOM 1483 O O . SER A 1 186 ? -3.648 4.573 -2.302 1.00 92.00 186 SER A O 1
ATOM 1485 N N . THR A 1 187 ? -5.646 4.510 -1.266 1.00 92.56 187 THR A N 1
ATOM 1486 C CA . THR A 1 187 ? -6.447 4.451 -2.503 1.00 92.56 187 THR A CA 1
ATOM 1487 C C . THR A 1 187 ? -6.175 5.658 -3.402 1.00 92.56 187 THR A C 1
ATOM 1489 O O . THR A 1 187 ? -5.931 5.497 -4.600 1.00 92.56 187 THR A O 1
ATOM 1492 N N . VAL A 1 188 ? -6.175 6.871 -2.837 1.00 94.00 188 VAL A N 1
ATOM 1493 C CA . VAL A 1 188 ? -5.886 8.108 -3.581 1.00 94.00 188 VAL A CA 1
ATOM 1494 C C . VAL A 1 188 ? -4.468 8.074 -4.147 1.00 94.00 188 VAL A C 1
ATOM 1496 O O . VAL A 1 188 ? -4.278 8.341 -5.331 1.00 94.00 188 VAL A O 1
ATOM 1499 N N . LEU A 1 189 ? -3.478 7.699 -3.336 1.00 95.69 189 LEU A N 1
ATOM 1500 C CA . LEU A 1 189 ? -2.078 7.635 -3.750 1.00 95.69 189 LEU A CA 1
ATOM 1501 C C . LEU A 1 189 ? -1.877 6.647 -4.898 1.00 95.69 189 LEU A C 1
ATOM 1503 O O . LEU A 1 189 ? -1.311 7.020 -5.923 1.00 95.69 189 LEU A O 1
ATOM 1507 N N . PHE A 1 190 ? -2.380 5.418 -4.781 1.00 96.50 190 PHE A N 1
ATOM 1508 C CA . PHE A 1 190 ? -2.256 4.445 -5.864 1.00 96.50 190 PHE A CA 1
ATOM 1509 C C . PHE A 1 190 ? -3.034 4.861 -7.115 1.00 96.50 190 PHE A C 1
ATOM 1511 O O . PHE A 1 190 ? -2.555 4.632 -8.223 1.00 96.50 190 PHE A O 1
ATOM 1518 N N . SER A 1 191 ? -4.188 5.517 -6.963 1.00 96.81 191 SER A N 1
ATOM 1519 C CA . SER A 1 191 ? -4.946 6.053 -8.100 1.00 96.81 191 SER A CA 1
ATOM 1520 C C . SER A 1 191 ? -4.159 7.141 -8.828 1.00 96.81 191 SER A C 1
ATOM 1522 O O . SER A 1 191 ? -4.079 7.113 -10.052 1.00 96.81 191 SER A O 1
ATOM 1524 N N . LEU A 1 192 ? -3.514 8.056 -8.097 1.00 97.50 192 LEU A N 1
ATOM 1525 C CA . LEU A 1 192 ? -2.637 9.077 -8.677 1.00 97.50 192 LEU A CA 1
ATOM 1526 C C . LEU A 1 192 ? -1.436 8.454 -9.397 1.00 97.50 192 LEU A C 1
ATOM 1528 O O . LEU A 1 192 ? -1.091 8.892 -10.492 1.00 97.50 192 LEU A O 1
ATOM 1532 N N . VAL A 1 193 ? -0.832 7.412 -8.819 1.00 98.00 193 VAL A N 1
ATOM 1533 C CA . VAL A 1 193 ? 0.270 6.659 -9.441 1.00 98.00 193 VAL A CA 1
ATOM 1534 C C . VAL A 1 193 ? -0.186 5.990 -10.737 1.00 98.00 193 VAL A C 1
ATOM 1536 O O . VAL A 1 193 ? 0.468 6.147 -11.767 1.00 98.00 193 VAL A O 1
ATOM 1539 N N . LEU A 1 194 ? -1.331 5.302 -10.716 1.00 98.00 194 LEU A N 1
ATOM 1540 C CA . LEU A 1 194 ? -1.896 4.640 -11.888 1.00 98.00 194 LEU A CA 1
ATOM 1541 C C . LEU A 1 194 ? -2.233 5.653 -12.988 1.00 98.00 194 LEU A C 1
ATOM 1543 O O . LEU A 1 194 ? -1.756 5.518 -14.113 1.00 98.00 194 LEU A O 1
ATOM 1547 N N . ILE A 1 195 ? -2.992 6.695 -12.656 1.00 97.94 195 ILE A N 1
ATOM 1548 C CA . ILE A 1 195 ? -3.393 7.746 -13.595 1.00 97.94 195 ILE A CA 1
ATOM 1549 C C . ILE A 1 195 ? -2.156 8.439 -14.177 1.00 97.94 195 ILE A C 1
ATOM 1551 O O . ILE A 1 195 ? -2.029 8.538 -15.396 1.00 97.94 195 ILE A O 1
ATOM 1555 N N . GLY A 1 196 ? -1.208 8.851 -13.330 1.00 97.44 196 GLY A N 1
ATOM 1556 C CA . GLY A 1 196 ? 0.036 9.488 -13.760 1.00 97.44 196 GLY A CA 1
ATOM 1557 C C . GLY A 1 196 ? 0.857 8.603 -14.698 1.00 97.44 196 GLY A C 1
ATOM 1558 O O . GLY A 1 196 ? 1.352 9.084 -15.716 1.00 97.44 196 GLY A O 1
ATOM 1559 N N . SER A 1 197 ? 0.943 7.300 -14.414 1.00 97.69 197 SER A N 1
ATOM 1560 C CA . SER A 1 197 ? 1.644 6.344 -15.280 1.00 97.69 197 SER A CA 1
ATOM 1561 C C . SER A 1 197 ? 0.998 6.211 -16.657 1.00 97.69 197 SER A C 1
ATOM 1563 O O . SER A 1 197 ? 1.704 6.231 -17.661 1.00 97.69 197 SER A O 1
ATOM 1565 N N . VAL A 1 198 ? -0.337 6.150 -16.716 1.00 97.75 198 VAL A N 1
ATOM 1566 C CA . VAL A 1 198 ? -1.094 6.042 -17.968 1.00 97.75 198 VAL A CA 1
ATOM 1567 C C . VAL A 1 198 ? -0.954 7.322 -18.784 1.00 97.75 198 VAL A C 1
ATOM 1569 O O . VAL A 1 198 ? -0.710 7.246 -19.984 1.00 97.75 198 VAL A O 1
ATOM 1572 N N . PHE A 1 199 ? -1.043 8.497 -18.153 1.00 98.00 199 PHE A N 1
ATOM 1573 C CA . PHE A 1 199 ? -0.854 9.773 -18.846 1.00 98.00 199 PHE A CA 1
ATOM 1574 C C . PHE A 1 199 ? 0.556 9.924 -19.417 1.00 98.00 199 PHE A C 1
ATOM 1576 O O . PHE A 1 199 ? 0.697 10.316 -20.573 1.00 98.00 199 PHE A O 1
ATOM 1583 N N . LEU A 1 200 ? 1.595 9.584 -18.650 1.00 96.62 200 LEU A N 1
ATOM 1584 C CA . LEU A 1 200 ? 2.973 9.619 -19.144 1.00 96.62 200 LEU A CA 1
ATOM 1585 C C . LEU A 1 200 ? 3.211 8.582 -20.246 1.00 96.62 200 LEU A C 1
ATOM 1587 O O . LEU A 1 200 ? 3.892 8.888 -21.220 1.00 96.62 200 LEU A O 1
ATOM 1591 N N . TYR A 1 201 ? 2.625 7.388 -20.126 1.00 96.44 201 TYR A N 1
ATOM 1592 C CA . TYR A 1 201 ? 2.710 6.353 -21.156 1.00 96.44 201 TYR A CA 1
ATOM 1593 C C . TYR A 1 201 ? 2.038 6.800 -22.457 1.00 96.44 201 TYR A C 1
ATOM 1595 O O . TYR A 1 201 ? 2.633 6.688 -23.525 1.00 96.44 201 TYR A O 1
ATOM 1603 N N . LEU A 1 202 ? 0.823 7.353 -22.380 1.00 96.75 202 LEU A N 1
ATOM 1604 C CA . LEU A 1 202 ? 0.122 7.909 -23.538 1.00 96.75 202 LEU A CA 1
ATOM 1605 C C . LEU A 1 202 ? 0.886 9.094 -24.134 1.00 96.75 202 LEU A C 1
ATOM 1607 O O . LEU A 1 202 ? 1.006 9.176 -25.352 1.00 96.75 202 LEU A O 1
ATOM 1611 N N . GLY A 1 203 ? 1.449 9.964 -23.293 1.00 95.56 203 GLY A N 1
ATOM 1612 C CA . GLY A 1 203 ? 2.304 11.068 -23.723 1.00 95.56 203 GLY A CA 1
ATOM 1613 C C . GLY A 1 203 ? 3.531 10.582 -24.494 1.00 95.56 203 GLY A C 1
ATOM 1614 O O . GLY A 1 203 ? 3.795 11.077 -25.584 1.00 95.56 203 GLY A O 1
ATOM 1615 N N . LEU A 1 204 ? 4.228 9.562 -23.984 1.00 93.88 204 LEU A N 1
ATOM 1616 C CA . LEU A 1 204 ? 5.346 8.922 -24.680 1.00 93.88 204 LEU A CA 1
ATOM 1617 C C . LEU A 1 204 ? 4.889 8.279 -25.997 1.00 93.88 204 LEU A C 1
ATOM 1619 O O . LEU A 1 204 ? 5.523 8.480 -27.030 1.00 93.88 204 LEU A O 1
ATOM 1623 N N . ALA A 1 205 ? 3.772 7.545 -25.976 1.00 93.75 205 ALA A N 1
ATOM 1624 C CA . ALA A 1 205 ? 3.236 6.836 -27.135 1.00 93.75 205 ALA A CA 1
ATOM 1625 C C . ALA A 1 205 ? 2.759 7.771 -28.257 1.00 93.75 205 ALA A C 1
ATOM 1627 O O . ALA A 1 205 ? 2.846 7.393 -29.423 1.00 93.75 205 ALA A O 1
ATOM 1628 N N . MET A 1 206 ? 2.257 8.960 -27.909 1.00 94.12 206 MET A N 1
ATOM 1629 C CA . MET A 1 206 ? 1.847 9.998 -28.859 1.00 94.12 206 MET A CA 1
ATOM 1630 C C . MET A 1 206 ? 2.997 10.921 -29.278 1.00 94.12 206 MET A C 1
ATOM 1632 O O . MET A 1 206 ? 2.842 11.663 -30.242 1.00 94.12 206 MET A O 1
ATOM 1636 N N . SER A 1 207 ? 4.124 10.914 -28.561 1.00 92.25 207 SER A N 1
ATOM 1637 C CA . SER A 1 207 ? 5.268 11.768 -28.883 1.00 92.25 207 SER A CA 1
ATOM 1638 C C . SER A 1 207 ? 6.112 11.206 -30.028 1.00 92.25 207 SER A C 1
ATOM 1640 O O . SER A 1 207 ? 6.326 9.994 -30.131 1.00 92.25 207 SER A O 1
ATOM 1642 N N . ASP A 1 208 ? 6.710 12.109 -30.808 1.00 88.31 208 ASP A N 1
ATOM 1643 C CA . ASP A 1 208 ? 7.678 11.769 -31.860 1.00 88.31 208 ASP A CA 1
ATOM 1644 C C . ASP A 1 208 ? 8.938 11.076 -31.305 1.00 88.31 208 ASP A C 1
ATOM 1646 O O . ASP A 1 208 ? 9.693 10.447 -32.048 1.00 88.31 208 ASP A O 1
ATOM 1650 N N . ALA A 1 209 ? 9.143 11.108 -29.981 1.00 85.62 209 ALA A N 1
ATOM 1651 C CA . ALA A 1 209 ? 10.233 10.406 -29.319 1.00 85.62 209 ALA A CA 1
ATOM 1652 C C . ALA A 1 209 ? 10.193 8.894 -29.588 1.00 85.62 209 ALA A C 1
ATOM 1654 O O . ALA A 1 209 ? 11.250 8.271 -29.655 1.00 85.62 209 ALA A O 1
ATOM 1655 N N . ARG A 1 210 ? 9.011 8.293 -29.796 1.00 81.81 210 ARG A N 1
ATOM 1656 C CA . ARG A 1 210 ? 8.903 6.863 -30.124 1.00 81.81 210 ARG A CA 1
ATOM 1657 C C . ARG A 1 210 ? 9.314 6.559 -31.566 1.00 81.81 210 ARG A C 1
ATOM 1659 O O . ARG A 1 210 ? 9.933 5.531 -31.822 1.00 81.81 210 ARG A O 1
ATOM 1666 N N . THR A 1 211 ? 8.979 7.441 -32.504 1.00 83.00 211 THR A N 1
ATOM 1667 C CA . THR A 1 211 ? 9.337 7.295 -33.924 1.00 83.00 211 THR A CA 1
ATOM 1668 C C . THR A 1 211 ? 10.813 7.598 -34.171 1.00 83.00 211 THR A C 1
ATOM 1670 O O . THR A 1 211 ? 11.465 6.888 -34.932 1.00 83.00 211 THR A O 1
ATOM 1673 N N . GLU A 1 212 ? 11.366 8.595 -33.477 1.00 79.12 212 GLU A N 1
ATOM 1674 C CA . GLU A 1 212 ? 12.768 9.009 -33.602 1.00 79.12 212 GLU A CA 1
ATOM 1675 C C . GLU A 1 212 ? 13.749 8.080 -32.871 1.00 79.12 212 GLU A C 1
ATOM 1677 O O . GLU A 1 212 ? 14.946 8.116 -33.149 1.00 79.12 212 GLU A O 1
ATOM 1682 N N . ALA A 1 213 ? 13.270 7.194 -31.988 1.00 70.69 213 ALA A N 1
ATOM 1683 C CA . ALA A 1 213 ? 14.112 6.256 -31.234 1.00 70.69 213 ALA A CA 1
ATOM 1684 C C . ALA A 1 213 ? 14.870 5.254 -32.114 1.00 70.69 213 ALA A C 1
ATOM 1686 O O . ALA A 1 213 ? 15.840 4.647 -31.670 1.00 70.69 213 ALA A O 1
ATOM 1687 N N . GLN A 1 214 ? 14.466 5.103 -33.377 1.00 70.81 214 GLN A N 1
ATOM 1688 C CA . GLN A 1 214 ? 15.178 4.278 -34.351 1.00 70.81 214 GLN A CA 1
ATOM 1689 C C . GLN A 1 214 ? 16.457 4.944 -34.892 1.00 70.81 214 GLN A C 1
ATOM 1691 O O . GLN A 1 214 ? 17.257 4.277 -35.552 1.00 70.81 214 GLN A O 1
ATOM 1696 N N . HIS A 1 215 ? 16.678 6.234 -34.618 1.00 74.50 215 HIS A N 1
ATOM 1697 C CA . HIS A 1 215 ? 17.870 6.975 -35.025 1.00 74.50 215 HIS A CA 1
ATOM 1698 C C . HIS A 1 215 ? 18.846 7.158 -33.847 1.00 74.50 215 HIS A C 1
ATOM 1700 O O . HIS A 1 215 ? 18.433 7.367 -32.713 1.00 74.50 215 HIS A O 1
ATOM 1706 N N . GLU A 1 216 ? 20.162 7.095 -34.112 1.00 70.00 216 GLU A N 1
ATOM 1707 C CA . GLU A 1 216 ? 21.241 7.113 -33.094 1.00 70.00 216 GLU A CA 1
ATOM 1708 C C . GLU A 1 216 ? 21.260 8.355 -32.176 1.00 70.00 216 GLU A C 1
ATOM 1710 O O . GLU A 1 216 ? 21.957 8.349 -31.163 1.00 70.00 216 GLU A O 1
ATOM 1715 N N . PHE A 1 217 ? 20.508 9.410 -32.501 1.00 73.19 217 PHE A N 1
ATOM 1716 C CA . PHE A 1 217 ? 20.371 10.613 -31.682 1.00 73.19 217 PHE A CA 1
ATOM 1717 C C . PHE A 1 217 ? 18.908 11.054 -31.643 1.00 73.19 217 PHE A C 1
ATOM 1719 O O . PHE A 1 217 ? 18.376 11.531 -32.643 1.00 73.19 217 PHE A O 1
ATOM 1726 N N . ASN A 1 218 ? 18.272 10.918 -30.480 1.00 79.62 218 ASN A N 1
ATOM 1727 C CA . ASN A 1 218 ? 16.865 11.255 -30.289 1.00 79.62 218 ASN A CA 1
ATOM 1728 C C . ASN A 1 218 ? 16.724 12.440 -29.321 1.00 79.62 218 ASN A C 1
ATOM 1730 O O . ASN A 1 218 ? 16.537 12.273 -28.114 1.00 79.62 218 ASN A O 1
ATOM 1734 N N . ALA A 1 219 ? 16.848 13.655 -29.861 1.00 86.25 219 ALA A N 1
ATOM 1735 C CA . ALA A 1 219 ? 16.736 14.894 -29.086 1.00 86.25 219 ALA A CA 1
ATOM 1736 C C . ALA A 1 219 ? 15.336 15.078 -28.467 1.00 86.25 219 ALA A C 1
ATOM 1738 O O . ALA A 1 219 ? 15.193 15.720 -27.424 1.00 86.25 219 ALA A O 1
ATOM 1739 N N . SER A 1 220 ? 14.301 14.509 -29.090 1.00 88.75 220 SER A N 1
ATOM 1740 C CA . SER A 1 220 ? 12.925 14.555 -28.590 1.00 88.75 220 SER A CA 1
ATOM 1741 C C . SER A 1 220 ? 12.752 13.705 -27.332 1.00 88.75 220 SER A C 1
ATOM 1743 O O . SER A 1 220 ? 12.115 14.146 -26.374 1.00 88.75 220 SER A O 1
ATOM 1745 N N . LEU A 1 221 ? 13.379 12.524 -27.287 1.00 87.38 221 LEU A N 1
ATOM 1746 C CA . LEU A 1 221 ? 13.385 11.675 -26.095 1.00 87.38 221 LEU A CA 1
ATOM 1747 C C . LEU A 1 221 ? 14.124 12.322 -24.925 1.00 87.38 221 LEU A C 1
ATOM 1749 O O . LEU A 1 221 ? 13.658 12.223 -23.795 1.00 87.38 221 LEU A O 1
AT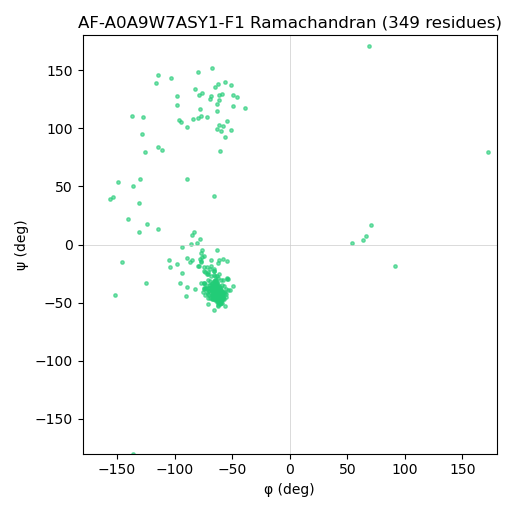OM 1753 N N . GLU A 1 222 ? 15.245 13.000 -25.179 1.00 87.81 222 GLU A N 1
ATOM 1754 C CA . GLU A 1 222 ? 15.995 13.694 -24.127 1.00 87.81 222 GLU A CA 1
ATOM 1755 C C . GLU A 1 222 ? 15.130 14.764 -23.444 1.00 87.81 222 GLU A C 1
ATOM 1757 O O . GLU A 1 222 ? 15.014 14.771 -22.218 1.00 87.81 222 GLU A O 1
ATOM 1762 N N . LYS A 1 223 ? 14.423 15.586 -24.232 1.00 90.56 223 LYS A N 1
ATOM 1763 C CA . LYS A 1 223 ? 13.481 16.592 -23.713 1.00 90.56 223 LYS A CA 1
ATOM 1764 C C . LYS A 1 223 ? 12.289 15.970 -22.990 1.00 90.56 223 LYS A C 1
ATOM 1766 O O . LYS A 1 223 ? 11.852 16.488 -21.965 1.00 90.56 223 LYS A O 1
ATOM 1771 N N . PHE A 1 224 ? 11.751 14.863 -23.506 1.00 92.56 224 PHE A N 1
ATOM 1772 C CA . PHE A 1 224 ? 10.682 14.139 -22.820 1.00 92.56 224 PHE A CA 1
ATOM 1773 C C . PHE A 1 224 ? 11.166 13.617 -21.464 1.00 92.56 224 PHE A C 1
ATOM 1775 O O . PHE A 1 224 ? 10.511 13.841 -20.449 1.00 92.56 224 PHE A O 1
ATOM 1782 N N . ASN A 1 225 ? 12.334 12.973 -21.431 1.00 90.44 225 ASN A N 1
ATOM 1783 C CA . ASN A 1 225 ? 12.933 12.403 -20.229 1.00 90.44 225 ASN A CA 1
ATOM 1784 C C . ASN A 1 225 ? 13.291 13.475 -19.188 1.00 90.44 225 ASN A C 1
ATOM 1786 O O . ASN A 1 225 ? 13.141 13.216 -17.994 1.00 90.44 225 ASN A O 1
ATOM 1790 N N . GLU A 1 226 ? 13.695 14.676 -19.609 1.00 90.38 226 GLU A N 1
ATOM 1791 C CA . GLU A 1 226 ? 13.949 15.813 -18.713 1.00 90.38 226 GLU A CA 1
ATOM 1792 C C . GLU A 1 226 ? 12.726 16.145 -17.839 1.00 90.38 226 GLU A C 1
ATOM 1794 O O . GLU A 1 226 ? 12.866 16.411 -16.645 1.00 90.38 226 GLU A O 1
ATOM 1799 N N . ILE A 1 227 ? 11.520 16.049 -18.408 1.00 93.56 227 ILE A N 1
ATOM 1800 C CA . ILE A 1 227 ? 10.257 16.310 -17.704 1.00 93.56 227 ILE A CA 1
ATOM 1801 C C . ILE A 1 227 ? 9.710 15.033 -17.051 1.00 93.56 227 ILE A C 1
ATOM 1803 O O . ILE A 1 227 ? 9.261 15.054 -15.904 1.00 93.56 227 ILE A O 1
ATOM 1807 N N . ALA A 1 228 ? 9.740 13.909 -17.767 1.00 93.12 228 ALA A N 1
ATOM 1808 C CA . ALA A 1 228 ? 9.108 12.668 -17.344 1.00 93.12 228 ALA A CA 1
ATOM 1809 C C . ALA A 1 228 ? 9.843 12.000 -16.177 1.00 93.12 228 ALA A C 1
ATOM 1811 O O . ALA A 1 228 ? 9.185 11.528 -15.255 1.00 93.12 228 ALA A O 1
ATOM 1812 N N . ILE A 1 229 ? 11.183 11.974 -16.160 1.00 90.31 229 ILE A N 1
ATOM 1813 C CA . ILE A 1 229 ? 11.953 11.271 -15.116 1.00 90.31 229 ILE A CA 1
ATOM 1814 C C . ILE A 1 229 ? 11.668 11.823 -13.706 1.00 90.31 229 ILE A C 1
ATOM 1816 O O . ILE A 1 229 ? 11.399 11.014 -12.812 1.00 90.31 229 ILE A O 1
ATOM 1820 N N . PRO A 1 230 ? 11.674 13.150 -13.458 1.00 92.12 230 PRO A N 1
ATOM 1821 C CA . PRO A 1 230 ? 11.294 13.701 -12.157 1.00 92.12 230 PRO A CA 1
ATOM 1822 C C . PRO A 1 230 ? 9.880 13.300 -11.724 1.00 92.12 230 PRO A C 1
ATOM 1824 O O . PRO A 1 230 ? 9.668 12.955 -10.560 1.00 92.12 230 PRO A O 1
ATOM 1827 N N . ILE A 1 231 ? 8.925 13.295 -12.661 1.00 95.50 231 ILE A N 1
ATOM 1828 C CA . ILE A 1 231 ? 7.541 12.898 -12.383 1.00 95.50 231 ILE A CA 1
ATOM 1829 C C . ILE A 1 231 ? 7.485 11.404 -12.055 1.00 95.50 231 ILE A C 1
ATOM 1831 O O . ILE A 1 231 ? 6.907 11.038 -11.039 1.00 95.50 231 ILE A O 1
ATOM 1835 N N . ILE A 1 232 ? 8.139 10.542 -12.840 1.00 93.12 232 ILE A N 1
ATOM 1836 C CA . ILE A 1 232 ? 8.234 9.096 -12.577 1.00 93.12 232 ILE A CA 1
ATOM 1837 C C . ILE A 1 232 ? 8.808 8.844 -11.180 1.00 93.12 232 ILE A C 1
ATOM 1839 O O . ILE A 1 232 ? 8.262 8.041 -10.423 1.00 93.12 232 ILE A O 1
ATOM 1843 N N . LEU A 1 233 ? 9.876 9.553 -10.805 1.00 90.06 233 LEU A N 1
ATOM 1844 C CA . LEU A 1 233 ? 10.480 9.442 -9.478 1.00 90.06 233 LEU A CA 1
ATOM 1845 C C . LEU A 1 233 ? 9.503 9.861 -8.372 1.00 90.06 233 LEU A C 1
ATOM 1847 O O . LEU A 1 233 ? 9.387 9.164 -7.364 1.00 90.06 233 LEU A O 1
ATOM 1851 N N . TYR A 1 234 ? 8.761 10.950 -8.571 1.00 94.38 234 TYR A N 1
ATOM 1852 C CA . TYR A 1 234 ? 7.710 11.371 -7.646 1.00 94.38 234 TYR A CA 1
ATOM 1853 C C . TYR A 1 234 ? 6.593 10.322 -7.526 1.00 94.38 234 TYR A C 1
ATOM 1855 O O . TYR A 1 234 ? 6.194 9.982 -6.412 1.00 94.38 234 TYR A O 1
ATOM 1863 N N . LEU A 1 235 ? 6.145 9.730 -8.638 1.00 95.94 235 LEU A N 1
ATOM 1864 C CA . LEU A 1 235 ? 5.153 8.653 -8.618 1.00 95.94 235 LEU A CA 1
ATOM 1865 C C . LEU A 1 235 ? 5.667 7.413 -7.865 1.00 95.94 235 LEU A C 1
ATOM 1867 O O . LEU A 1 235 ? 4.904 6.792 -7.130 1.00 95.94 235 LEU A O 1
ATOM 1871 N N . TYR A 1 236 ? 6.956 7.070 -7.969 1.00 93.62 236 TYR A N 1
ATOM 1872 C CA . TYR A 1 236 ? 7.548 5.998 -7.157 1.00 93.62 236 TYR A CA 1
ATOM 1873 C C . TYR A 1 236 ? 7.521 6.318 -5.659 1.00 93.62 236 TYR A C 1
ATOM 1875 O O . TYR A 1 236 ? 7.240 5.432 -4.852 1.00 93.62 236 TYR A O 1
ATOM 1883 N N . LEU A 1 237 ? 7.782 7.569 -5.269 1.00 91.75 237 LEU A N 1
ATOM 1884 C CA . LEU A 1 237 ? 7.673 7.989 -3.868 1.00 91.75 237 LEU A CA 1
ATOM 1885 C C . LEU A 1 237 ? 6.231 7.879 -3.362 1.00 91.75 237 LEU A C 1
ATOM 1887 O O . LEU A 1 237 ? 6.014 7.350 -2.271 1.00 91.75 237 LEU A O 1
ATOM 1891 N N . LEU A 1 238 ? 5.248 8.300 -4.166 1.00 95.38 238 LEU A N 1
ATOM 1892 C CA . LEU A 1 238 ? 3.829 8.116 -3.847 1.00 95.38 238 LEU A CA 1
ATOM 1893 C C . LEU A 1 238 ? 3.454 6.636 -3.739 1.00 95.38 238 LEU A C 1
ATOM 1895 O O . LEU A 1 238 ? 2.711 6.273 -2.834 1.00 95.38 238 LEU A O 1
ATOM 1899 N N . LEU A 1 239 ? 3.988 5.774 -4.609 1.00 95.56 239 LEU A N 1
ATOM 1900 C CA . LEU A 1 239 ? 3.750 4.331 -4.561 1.00 95.56 239 LEU A CA 1
ATOM 1901 C C . LEU A 1 239 ? 4.313 3.708 -3.277 1.00 95.56 239 LEU A C 1
ATOM 1903 O O . LEU A 1 239 ? 3.634 2.907 -2.633 1.00 95.56 239 LEU A O 1
ATOM 1907 N N . ILE A 1 240 ? 5.530 4.088 -2.876 1.00 91.12 240 ILE A N 1
ATOM 1908 C CA . ILE A 1 240 ? 6.153 3.626 -1.626 1.00 91.12 240 ILE A CA 1
ATOM 1909 C C . ILE A 1 240 ? 5.337 4.106 -0.425 1.00 91.12 240 ILE A C 1
ATOM 1911 O O . ILE A 1 240 ? 4.977 3.302 0.435 1.00 91.12 240 ILE A O 1
ATOM 1915 N N . PHE A 1 241 ? 5.007 5.397 -0.376 1.00 91.31 241 PHE A N 1
ATOM 1916 C CA . PHE A 1 241 ? 4.225 5.969 0.716 1.00 91.31 241 PHE A CA 1
ATOM 1917 C C . PHE A 1 241 ? 2.821 5.353 0.790 1.00 91.31 241 PHE A C 1
ATOM 1919 O O . PHE A 1 241 ? 2.393 4.925 1.858 1.00 91.31 241 PHE A O 1
ATOM 1926 N N . GLY A 1 242 ? 2.150 5.197 -0.353 1.00 93.38 242 GLY A N 1
ATOM 1927 C CA . GLY A 1 242 ? 0.858 4.523 -0.464 1.00 93.38 242 GLY A CA 1
ATOM 1928 C C . GLY A 1 242 ? 0.917 3.076 0.010 1.00 93.38 242 GLY A C 1
ATOM 1929 O O . GLY A 1 242 ? 0.021 2.641 0.724 1.00 93.38 242 GLY A O 1
ATOM 1930 N N . SER A 1 243 ? 2.005 2.359 -0.284 1.00 91.50 243 SER A N 1
ATOM 1931 C CA . SER A 1 243 ? 2.230 0.992 0.205 1.00 91.50 243 SER A CA 1
ATOM 1932 C C . SER A 1 243 ? 2.360 0.939 1.725 1.00 91.50 243 SER A C 1
ATOM 1934 O O . SER A 1 243 ? 1.726 0.102 2.360 1.00 91.50 243 SER A O 1
ATOM 1936 N N . ILE A 1 244 ? 3.130 1.849 2.329 1.00 86.62 244 ILE A N 1
ATOM 1937 C CA . ILE A 1 244 ? 3.264 1.937 3.792 1.00 86.62 244 ILE A CA 1
ATOM 1938 C C . ILE A 1 244 ? 1.894 2.187 4.428 1.00 86.62 244 ILE A C 1
ATOM 1940 O O . ILE A 1 244 ? 1.476 1.449 5.319 1.00 86.62 244 ILE A O 1
ATOM 1944 N N . VAL A 1 245 ? 1.172 3.191 3.928 1.00 88.38 245 VAL A N 1
ATOM 1945 C CA . VAL A 1 245 ? -0.158 3.559 4.421 1.00 88.38 245 VAL A CA 1
ATOM 1946 C C . VAL A 1 245 ? -1.167 2.418 4.220 1.00 88.38 245 VAL A C 1
ATOM 1948 O O . VAL A 1 245 ? -1.974 2.160 5.110 1.00 88.38 245 VAL A O 1
ATOM 1951 N N . PHE A 1 246 ? -1.095 1.691 3.102 1.00 89.44 246 PHE A N 1
ATOM 1952 C CA . PHE A 1 246 ? -1.907 0.503 2.841 1.00 89.44 246 PHE A CA 1
ATOM 1953 C C . PHE A 1 246 ? -1.674 -0.583 3.893 1.00 89.44 246 PHE A C 1
ATOM 1955 O O . PHE A 1 246 ? -2.639 -1.114 4.433 1.00 89.44 246 PHE A O 1
ATOM 1962 N N . PHE A 1 247 ? -0.419 -0.890 4.240 1.00 85.38 247 PHE A N 1
ATOM 1963 C CA . PHE A 1 247 ? -0.134 -1.898 5.265 1.00 85.38 247 PHE A CA 1
ATOM 1964 C C . PHE A 1 247 ? -0.583 -1.456 6.665 1.00 85.38 247 PHE A C 1
ATOM 1966 O O . PHE A 1 247 ? -1.050 -2.294 7.431 1.00 85.38 247 PHE A O 1
ATOM 1973 N N . PHE A 1 248 ? -0.518 -0.159 6.985 1.00 82.50 248 PHE A N 1
ATOM 1974 C CA . PHE A 1 248 ? -1.167 0.376 8.189 1.00 82.50 248 PHE A CA 1
ATOM 1975 C C . PHE A 1 248 ? -2.695 0.247 8.121 1.00 82.50 248 PHE A C 1
ATOM 1977 O O . PHE A 1 248 ? -3.327 -0.058 9.119 1.00 82.50 248 PHE A O 1
ATOM 1984 N N . GLY A 1 249 ? -3.313 0.441 6.955 1.00 82.44 249 GLY A N 1
ATOM 1985 C CA . GLY A 1 249 ? -4.738 0.161 6.747 1.00 82.44 249 GLY A CA 1
ATOM 1986 C C . GLY A 1 249 ? -5.081 -1.322 6.937 1.00 82.44 249 GLY A C 1
ATOM 1987 O O . GLY A 1 249 ? -6.099 -1.664 7.534 1.00 82.44 249 GLY A O 1
ATOM 1988 N N . TYR A 1 250 ? -4.203 -2.212 6.476 1.00 83.50 250 TYR A N 1
ATOM 1989 C CA . TYR A 1 250 ? -4.377 -3.657 6.570 1.00 83.50 250 TYR A CA 1
ATOM 1990 C C . TYR A 1 250 ? -4.405 -4.160 8.017 1.00 83.50 250 TYR A C 1
ATOM 1992 O O . TYR A 1 250 ? -5.156 -5.086 8.314 1.00 83.50 250 TYR A O 1
ATOM 2000 N N . THR A 1 251 ? -3.663 -3.546 8.946 1.00 79.31 251 THR A N 1
ATOM 2001 C CA . THR A 1 251 ? -3.750 -3.939 10.364 1.00 79.31 251 THR A CA 1
ATOM 2002 C C . THR A 1 251 ? -5.147 -3.706 10.933 1.00 79.31 251 THR A C 1
ATOM 2004 O O . THR A 1 251 ? -5.622 -4.546 11.692 1.00 79.31 251 THR A O 1
ATOM 2007 N N . TYR A 1 252 ? -5.856 -2.657 10.501 1.00 76.12 252 TYR A N 1
ATOM 2008 C CA . TYR A 1 252 ? -7.256 -2.438 10.882 1.00 76.12 252 TYR A CA 1
ATOM 2009 C C . TYR A 1 252 ? -8.192 -3.514 10.317 1.00 76.12 252 TYR A C 1
ATOM 2011 O O . TYR A 1 252 ? -9.055 -4.011 11.032 1.00 76.12 252 TYR A O 1
ATOM 2019 N N . ILE A 1 253 ? -7.998 -3.925 9.061 1.00 80.62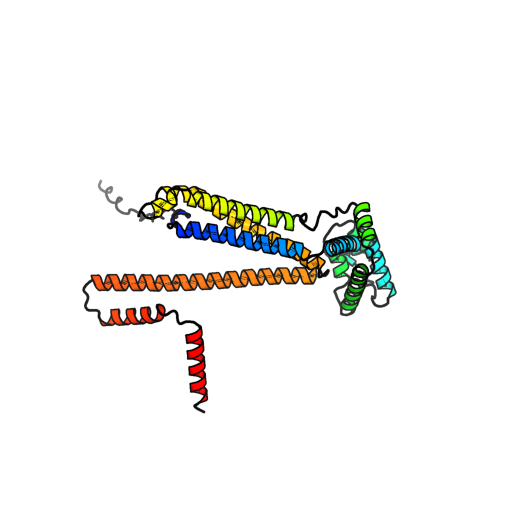 253 ILE A N 1
ATOM 2020 C CA . ILE A 1 253 ? -8.749 -5.034 8.437 1.00 80.62 253 ILE A CA 1
ATOM 2021 C C . ILE A 1 253 ? -8.526 -6.331 9.227 1.00 80.62 253 ILE A C 1
ATOM 2023 O O . ILE A 1 253 ? -9.475 -7.052 9.540 1.00 80.62 253 ILE A O 1
ATOM 2027 N N . VAL A 1 254 ? -7.275 -6.607 9.607 1.00 80.62 254 VAL A N 1
ATOM 2028 C CA . VAL A 1 254 ? -6.942 -7.751 10.460 1.00 80.62 254 VAL A CA 1
ATOM 2029 C C . VAL A 1 254 ? -7.618 -7.623 11.822 1.00 80.62 254 VAL A C 1
ATOM 2031 O O . VAL A 1 254 ? -8.148 -8.622 12.286 1.00 80.62 254 VAL A O 1
ATOM 2034 N N . GLN A 1 255 ? -7.682 -6.431 12.424 1.00 74.50 255 GLN A N 1
ATOM 2035 C CA . GLN A 1 255 ? -8.361 -6.207 13.709 1.00 74.50 255 GLN A CA 1
ATOM 2036 C C . GLN A 1 255 ? -9.861 -6.510 13.664 1.00 74.50 255 GLN A C 1
ATOM 2038 O O . GLN A 1 255 ? -10.407 -7.054 14.622 1.00 74.50 255 GLN A O 1
ATOM 2043 N N . VAL A 1 256 ? -10.530 -6.226 12.543 1.00 76.81 256 VAL A N 1
ATOM 2044 C CA . VAL A 1 256 ? -11.953 -6.563 12.374 1.00 76.81 256 VAL A CA 1
ATOM 2045 C C . VAL A 1 256 ? -12.180 -8.075 12.472 1.00 76.81 256 VAL A C 1
ATOM 2047 O O . VAL A 1 256 ? -13.140 -8.523 13.107 1.00 76.81 256 VAL A O 1
ATOM 2050 N N . ARG A 1 257 ? -11.282 -8.869 11.872 1.00 78.19 257 ARG A N 1
ATOM 2051 C CA . ARG A 1 257 ? -11.348 -10.342 11.883 1.00 78.19 257 ARG A CA 1
ATOM 2052 C C . ARG A 1 257 ? -10.781 -10.956 13.159 1.00 78.19 257 ARG A C 1
ATOM 2054 O O . ARG A 1 257 ? -11.323 -11.933 13.673 1.00 78.19 257 ARG A O 1
ATOM 2061 N N . HIS A 1 258 ? -9.705 -10.369 13.657 1.00 76.25 258 HIS A N 1
ATOM 2062 C CA . HIS A 1 258 ? -8.928 -10.794 14.807 1.00 76.25 258 HIS A CA 1
ATOM 2063 C C . HIS A 1 258 ? -8.786 -9.605 15.752 1.00 76.25 258 HIS A C 1
ATOM 2065 O O . HIS A 1 258 ? -7.865 -8.810 15.590 1.00 76.25 258 HIS A O 1
ATOM 2071 N N . PRO A 1 259 ? -9.654 -9.480 16.759 1.00 63.28 259 PRO A N 1
ATOM 2072 C CA . PRO A 1 259 ? -9.709 -8.291 17.610 1.00 63.28 259 PRO A CA 1
ATOM 2073 C C . PRO A 1 259 ? -8.452 -8.018 18.442 1.00 63.28 259 PRO A C 1
ATOM 2075 O O . PRO A 1 259 ? -8.348 -6.989 19.106 1.00 63.28 259 PRO A O 1
ATOM 2078 N N . PHE A 1 260 ? -7.477 -8.920 18.397 1.00 65.38 260 PHE A N 1
ATOM 2079 C CA . PHE A 1 260 ? -6.232 -8.815 19.130 1.00 65.38 260 PHE A CA 1
ATOM 2080 C C . PHE A 1 260 ? -5.220 -7.959 18.376 1.00 65.38 260 PHE A C 1
ATOM 2082 O O . PHE A 1 260 ? -4.609 -8.364 17.381 1.00 65.38 260 PHE A O 1
ATOM 2089 N N . TYR A 1 261 ? -5.013 -6.761 18.919 1.00 60.19 261 TYR A N 1
ATOM 2090 C CA . TYR A 1 261 ? -4.048 -5.783 18.432 1.00 60.19 261 TYR A CA 1
ATOM 2091 C C . TYR A 1 261 ? -2.632 -6.371 18.310 1.00 60.19 261 TYR A C 1
ATOM 2093 O O . TYR A 1 261 ? -1.945 -6.125 17.318 1.00 60.19 261 TYR A O 1
ATOM 2101 N N . GLU A 1 262 ? -2.213 -7.216 19.259 1.00 59.56 262 GLU A N 1
ATOM 2102 C CA . GLU A 1 262 ? -0.893 -7.862 19.250 1.00 59.56 262 GLU A CA 1
ATOM 2103 C C . GLU A 1 262 ? -0.670 -8.751 18.043 1.00 59.56 262 GLU A C 1
ATOM 2105 O O . GLU A 1 262 ? 0.350 -8.622 17.366 1.00 59.56 262 GLU A O 1
ATOM 2110 N N . THR A 1 263 ? -1.638 -9.616 17.745 1.00 63.91 263 THR A N 1
ATOM 2111 C CA . THR A 1 263 ? -1.551 -10.504 16.594 1.00 63.91 263 THR A CA 1
ATOM 2112 C C . THR A 1 263 ? -1.444 -9.662 15.323 1.00 63.91 263 THR A C 1
ATOM 2114 O O . THR A 1 263 ? -0.551 -9.894 14.511 1.00 63.91 263 THR A O 1
ATOM 2117 N N . SER A 1 264 ? -2.262 -8.608 15.192 1.00 63.91 264 SER A N 1
ATOM 2118 C CA . SER A 1 264 ? -2.244 -7.715 14.023 1.00 63.91 264 SER A CA 1
ATOM 2119 C C . SER A 1 264 ? -0.909 -6.971 13.835 1.00 63.91 264 SER A C 1
ATOM 2121 O O . SER A 1 264 ? -0.375 -6.934 12.723 1.00 63.91 264 SER A O 1
ATOM 2123 N N . ASN A 1 265 ? -0.312 -6.458 14.916 1.00 66.31 265 ASN A N 1
ATOM 2124 C CA . ASN A 1 265 ? 0.965 -5.744 14.865 1.00 66.31 265 ASN A CA 1
ATOM 2125 C C . ASN A 1 265 ? 2.149 -6.680 14.618 1.00 66.31 265 ASN A C 1
ATOM 2127 O O . ASN A 1 265 ? 3.065 -6.325 13.876 1.00 66.31 265 ASN A O 1
ATOM 2131 N N . GLN A 1 266 ? 2.130 -7.886 15.189 1.00 71.50 266 GLN A N 1
ATOM 2132 C CA . GLN A 1 266 ? 3.153 -8.891 14.910 1.00 71.50 266 GLN A CA 1
ATOM 2133 C C . GLN A 1 266 ? 3.146 -9.263 13.424 1.00 71.50 266 GLN A C 1
ATOM 2135 O O . GLN A 1 266 ? 4.207 -9.272 12.801 1.00 71.50 266 GLN A O 1
ATOM 2140 N N . TRP A 1 267 ? 1.970 -9.483 12.822 1.00 70.88 267 TRP A N 1
ATOM 2141 C CA . TRP A 1 267 ? 1.856 -9.741 11.381 1.00 70.88 267 TRP A CA 1
ATOM 2142 C C . TRP A 1 267 ? 2.425 -8.600 10.533 1.00 70.88 267 TRP A C 1
ATOM 2144 O O . TRP A 1 267 ? 3.154 -8.861 9.577 1.00 70.88 267 TRP A O 1
ATOM 2154 N N . PHE A 1 268 ? 2.155 -7.344 10.896 1.00 70.56 268 PHE A N 1
ATOM 2155 C CA . PHE A 1 268 ? 2.712 -6.178 10.205 1.00 70.56 268 PHE A CA 1
ATOM 2156 C C . PHE A 1 268 ? 4.243 -6.132 10.272 1.00 70.56 268 PHE A C 1
ATOM 2158 O O . PHE A 1 268 ? 4.903 -5.976 9.244 1.00 70.56 268 PHE A O 1
ATOM 2165 N N . VAL A 1 269 ? 4.822 -6.340 11.459 1.00 74.62 269 VAL A N 1
ATOM 2166 C CA . VAL A 1 269 ? 6.281 -6.389 11.637 1.00 74.62 269 VAL A CA 1
ATOM 2167 C C . VAL A 1 269 ? 6.892 -7.528 10.818 1.00 74.62 269 VAL A C 1
ATOM 2169 O O . VAL A 1 269 ? 7.882 -7.313 10.118 1.00 74.62 269 VAL A O 1
ATOM 2172 N N . TRP A 1 270 ? 6.286 -8.718 10.829 1.00 78.75 270 TRP A N 1
ATOM 2173 C CA . TRP A 1 270 ? 6.755 -9.850 10.026 1.00 78.75 270 TRP A CA 1
ATOM 2174 C C . TRP A 1 270 ? 6.673 -9.583 8.522 1.00 78.75 270 TRP A C 1
ATOM 2176 O O . TRP A 1 270 ? 7.615 -9.914 7.802 1.00 78.75 270 TRP A O 1
ATOM 2186 N N . LEU A 1 271 ? 5.603 -8.941 8.042 1.00 78.06 271 LEU A N 1
ATOM 2187 C CA . LEU A 1 271 ? 5.466 -8.546 6.638 1.00 78.06 271 LEU A CA 1
ATOM 2188 C C . LEU A 1 271 ? 6.532 -7.527 6.227 1.00 78.06 271 LEU A C 1
ATOM 2190 O O . LEU A 1 271 ? 7.134 -7.679 5.166 1.00 78.06 271 LEU A O 1
ATOM 2194 N N . ILE A 1 272 ? 6.823 -6.538 7.077 1.00 79.06 272 ILE A N 1
ATOM 2195 C CA . ILE A 1 272 ? 7.900 -5.570 6.845 1.00 79.06 272 ILE A CA 1
ATOM 2196 C C . ILE A 1 272 ? 9.256 -6.275 6.782 1.00 79.06 272 ILE A C 1
ATOM 2198 O O . ILE A 1 272 ? 10.009 -6.076 5.828 1.00 79.06 272 ILE A O 1
ATOM 2202 N N . ILE A 1 273 ? 9.567 -7.127 7.763 1.00 80.06 273 ILE A N 1
ATOM 2203 C CA . ILE A 1 273 ? 10.825 -7.883 7.802 1.00 80.06 273 ILE A CA 1
ATOM 2204 C C . ILE A 1 273 ? 10.964 -8.749 6.548 1.00 80.06 273 ILE A C 1
ATOM 2206 O O . ILE A 1 273 ? 12.030 -8.770 5.930 1.00 80.06 273 ILE A O 1
ATOM 2210 N N . LEU A 1 274 ? 9.892 -9.426 6.134 1.00 82.25 274 LEU A N 1
ATOM 2211 C CA . LEU A 1 274 ? 9.877 -10.252 4.933 1.00 82.25 274 LEU A CA 1
ATOM 2212 C C . LEU A 1 274 ? 10.070 -9.407 3.666 1.00 82.25 274 LEU A C 1
ATOM 2214 O O . LEU A 1 274 ? 10.897 -9.758 2.825 1.00 82.25 274 LEU A O 1
ATOM 2218 N N . ALA A 1 275 ? 9.388 -8.266 3.548 1.00 80.12 275 ALA A N 1
ATOM 2219 C CA . ALA A 1 275 ? 9.521 -7.354 2.415 1.00 80.12 275 ALA A CA 1
ATOM 2220 C C . ALA A 1 275 ? 10.945 -6.788 2.295 1.00 80.12 275 ALA A C 1
ATOM 2222 O O . ALA A 1 275 ? 11.533 -6.813 1.208 1.00 80.12 275 ALA A O 1
ATOM 2223 N N . PHE A 1 276 ? 11.545 -6.345 3.406 1.00 80.38 276 PHE A N 1
ATOM 2224 C CA . PHE A 1 276 ? 12.940 -5.900 3.435 1.00 80.38 276 PHE A CA 1
ATOM 2225 C C . PHE A 1 276 ? 13.912 -7.047 3.157 1.00 80.38 276 PHE A C 1
ATOM 2227 O O . PHE A 1 276 ? 14.865 -6.864 2.400 1.00 80.38 276 PHE A O 1
ATOM 2234 N N . GLY A 1 277 ? 13.661 -8.235 3.709 1.00 80.50 277 GLY A N 1
ATOM 2235 C CA . GLY A 1 277 ? 14.475 -9.428 3.487 1.00 80.50 277 GLY A CA 1
ATOM 2236 C C . GLY A 1 277 ? 14.509 -9.840 2.015 1.00 80.50 277 GLY A C 1
ATOM 2237 O O . GLY A 1 277 ? 15.588 -10.006 1.440 1.00 80.50 277 GLY A O 1
ATOM 2238 N N . VAL A 1 278 ? 13.340 -9.922 1.374 1.00 79.62 278 VAL A N 1
ATOM 2239 C CA . VAL A 1 278 ? 13.203 -10.229 -0.058 1.00 79.62 278 VAL A CA 1
ATOM 2240 C C . VAL A 1 278 ? 13.838 -9.132 -0.911 1.00 79.62 278 VAL A C 1
ATOM 2242 O O . VAL A 1 278 ? 14.627 -9.437 -1.806 1.00 79.62 278 VAL A O 1
ATOM 2245 N N . SER A 1 279 ? 13.582 -7.858 -0.606 1.00 80.00 279 SER A N 1
ATOM 2246 C CA . SER A 1 279 ? 14.156 -6.725 -1.347 1.00 80.00 279 SER A CA 1
ATOM 2247 C C . SER A 1 279 ? 15.683 -6.690 -1.256 1.00 80.00 279 SER A C 1
ATOM 2249 O O . SER A 1 279 ? 16.373 -6.505 -2.261 1.00 80.00 279 SER A O 1
ATOM 2251 N N . PHE A 1 280 ? 16.241 -6.933 -0.068 1.00 83.31 280 PHE A N 1
ATOM 2252 C CA . PHE A 1 280 ? 17.684 -7.014 0.143 1.00 83.31 280 PHE A CA 1
ATOM 2253 C C . PHE A 1 280 ? 18.302 -8.196 -0.611 1.00 83.31 280 PHE A C 1
ATOM 2255 O O . PHE A 1 280 ? 19.347 -8.046 -1.255 1.00 83.31 280 PHE A O 1
ATOM 2262 N N . PHE A 1 281 ? 17.648 -9.360 -0.578 1.00 83.56 281 PHE A N 1
ATOM 2263 C CA . PHE A 1 281 ? 18.081 -10.543 -1.315 1.00 83.56 281 PHE A CA 1
ATOM 2264 C C . PHE A 1 281 ? 18.069 -10.307 -2.833 1.00 83.56 281 PHE A C 1
ATOM 2266 O O . PHE A 1 281 ? 19.058 -10.602 -3.515 1.00 83.56 281 PHE A O 1
ATOM 2273 N N . LEU A 1 282 ? 17.000 -9.710 -3.366 1.00 75.62 282 LEU A N 1
ATOM 2274 C CA . LEU A 1 282 ? 16.885 -9.343 -4.779 1.00 75.62 282 LEU A CA 1
ATOM 2275 C C . LEU A 1 282 ? 17.948 -8.317 -5.179 1.00 75.62 282 LEU A C 1
ATOM 2277 O O . LEU A 1 282 ? 18.642 -8.516 -6.175 1.00 75.62 282 LEU A O 1
ATOM 2281 N N . TYR A 1 283 ? 18.168 -7.278 -4.369 1.00 83.81 283 TYR A N 1
ATOM 2282 C CA . TYR A 1 283 ? 19.223 -6.291 -4.603 1.00 83.81 283 TYR A CA 1
ATOM 2283 C C . TYR A 1 283 ? 20.614 -6.939 -4.666 1.00 83.81 283 TYR A C 1
ATOM 2285 O O . TYR A 1 283 ? 21.397 -6.670 -5.584 1.00 83.81 283 TYR A O 1
ATOM 2293 N N . LYS A 1 284 ? 20.940 -7.828 -3.718 1.00 83.94 284 LYS A N 1
ATOM 2294 C CA . LYS A 1 284 ? 22.213 -8.567 -3.718 1.00 83.94 284 LYS A CA 1
ATOM 2295 C C . LYS A 1 284 ? 22.350 -9.445 -4.959 1.00 83.94 284 LYS A C 1
ATOM 2297 O O . LYS A 1 284 ? 23.423 -9.450 -5.569 1.00 83.94 284 LYS A O 1
ATOM 2302 N N . SER A 1 285 ? 21.278 -10.127 -5.347 1.00 76.81 285 SER A N 1
ATOM 2303 C CA . SER A 1 285 ? 21.235 -11.010 -6.515 1.00 76.81 285 SER A CA 1
ATOM 2304 C C . SER A 1 285 ? 21.428 -10.230 -7.818 1.00 76.81 285 SER A C 1
ATOM 2306 O O . SER A 1 285 ? 22.297 -10.576 -8.618 1.00 76.81 285 SER A O 1
ATOM 2308 N N . LEU A 1 286 ? 20.728 -9.104 -7.986 1.00 76.06 286 LEU A N 1
ATOM 2309 C CA . LEU A 1 286 ? 20.885 -8.194 -9.124 1.00 76.06 286 LEU A CA 1
ATOM 2310 C C . LEU A 1 286 ? 22.291 -7.593 -9.185 1.00 76.06 286 LEU A C 1
ATOM 2312 O O . LEU A 1 286 ? 22.914 -7.560 -10.247 1.00 76.06 286 LEU A O 1
ATOM 2316 N N . LYS A 1 287 ? 22.852 -7.174 -8.045 1.00 83.19 287 LYS A N 1
ATOM 2317 C CA . LYS A 1 287 ? 24.224 -6.650 -7.974 1.00 83.19 287 LYS A CA 1
ATOM 2318 C C . LYS A 1 287 ? 25.263 -7.713 -8.334 1.00 83.19 287 LYS A C 1
ATOM 2320 O O . LYS A 1 287 ? 26.250 -7.401 -9.004 1.00 83.19 287 LYS A O 1
ATOM 2325 N N . ALA A 1 288 ? 25.067 -8.957 -7.896 1.00 80.38 288 ALA A N 1
ATOM 2326 C CA . ALA A 1 288 ? 25.929 -10.079 -8.254 1.00 80.38 288 ALA A CA 1
ATOM 2327 C C . ALA A 1 288 ? 25.834 -10.395 -9.754 1.00 80.38 288 ALA A C 1
ATOM 2329 O O . ALA A 1 288 ? 26.866 -10.542 -10.414 1.00 80.38 288 ALA A O 1
ATOM 2330 N N . TRP A 1 289 ? 24.618 -10.408 -10.301 1.00 77.88 289 TRP A N 1
ATOM 2331 C CA . TRP A 1 289 ? 24.366 -10.614 -11.723 1.00 77.88 289 TRP A CA 1
ATOM 2332 C C . TRP A 1 289 ? 24.998 -9.516 -12.587 1.00 77.88 289 TRP A C 1
ATOM 2334 O O . TRP A 1 289 ? 25.741 -9.831 -13.515 1.00 77.88 289 TRP A O 1
ATOM 2344 N N . ARG A 1 290 ? 24.835 -8.237 -12.219 1.00 80.50 290 ARG A N 1
ATOM 2345 C CA . ARG A 1 290 ? 25.465 -7.094 -12.906 1.00 80.50 290 ARG A CA 1
ATOM 2346 C C . ARG A 1 290 ? 26.993 -7.185 -12.895 1.00 80.50 290 ARG A C 1
ATOM 2348 O O . ARG A 1 290 ? 27.647 -6.997 -13.916 1.00 80.50 290 ARG A O 1
ATOM 2355 N N . LYS A 1 291 ? 27.592 -7.565 -11.760 1.00 83.00 291 LYS A N 1
ATOM 2356 C CA . LYS A 1 291 ? 29.043 -7.819 -11.688 1.00 83.00 291 LYS A CA 1
ATOM 2357 C C . LYS A 1 291 ? 29.474 -8.972 -12.598 1.00 83.00 291 LYS A C 1
ATOM 2359 O O . LYS A 1 291 ? 30.576 -8.926 -13.148 1.00 83.00 291 LYS A O 1
ATOM 2364 N N . ALA A 1 292 ? 28.656 -10.014 -12.736 1.00 77.50 292 ALA A N 1
ATOM 2365 C CA . ALA A 1 292 ? 28.949 -11.143 -13.612 1.00 77.50 292 ALA A CA 1
ATOM 2366 C C . ALA A 1 292 ? 28.880 -10.738 -15.094 1.00 77.50 292 ALA A C 1
ATOM 2368 O O . ALA A 1 292 ? 29.815 -11.027 -15.843 1.00 77.50 292 ALA A O 1
ATOM 2369 N N . THR A 1 293 ? 27.844 -10.004 -15.505 1.00 78.19 293 THR A N 1
ATOM 2370 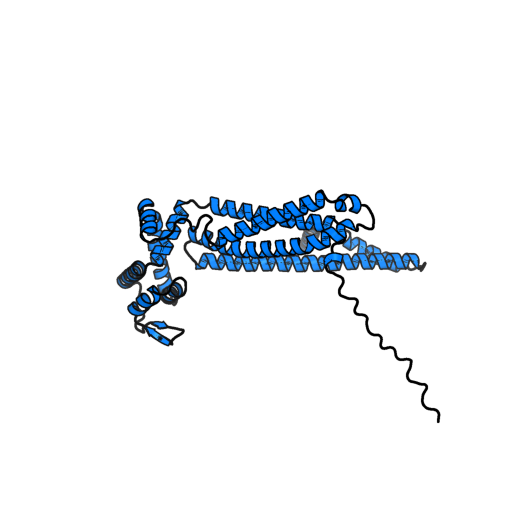C CA . THR A 1 293 ? 27.706 -9.499 -16.880 1.00 78.19 293 THR A CA 1
ATOM 2371 C C . THR A 1 293 ? 28.804 -8.498 -17.237 1.00 78.19 293 THR A C 1
ATOM 2373 O O . THR A 1 293 ? 29.388 -8.596 -18.317 1.00 78.19 293 THR A O 1
ATOM 2376 N N . ASP A 1 294 ? 29.204 -7.622 -16.314 1.00 85.31 294 ASP A N 1
ATOM 2377 C CA . ASP A 1 294 ? 30.343 -6.719 -16.518 1.00 85.31 294 ASP A CA 1
ATOM 2378 C C . ASP A 1 294 ? 31.664 -7.474 -16.709 1.00 85.31 294 ASP A C 1
ATOM 2380 O O . ASP A 1 294 ? 32.488 -7.097 -17.548 1.00 85.31 294 ASP A O 1
ATOM 2384 N N . ARG A 1 295 ? 31.887 -8.567 -15.964 1.00 84.88 295 ARG A N 1
ATOM 2385 C CA . ARG A 1 295 ? 33.070 -9.427 -16.150 1.00 84.88 295 ARG A CA 1
ATOM 2386 C C . ARG A 1 295 ? 33.078 -10.069 -17.535 1.00 84.88 295 ARG A C 1
ATOM 2388 O O . ARG A 1 295 ? 34.135 -10.101 -18.163 1.00 84.88 295 ARG A O 1
ATOM 2395 N N . VAL A 1 296 ? 31.922 -10.524 -18.019 1.00 81.25 296 VAL A N 1
ATOM 2396 C CA . VAL A 1 296 ? 31.764 -11.072 -19.376 1.00 81.25 296 VAL A CA 1
ATOM 2397 C C . VAL A 1 296 ? 32.072 -10.006 -20.425 1.00 81.25 296 VAL A C 1
ATOM 2399 O O . VAL A 1 296 ? 32.966 -10.217 -21.242 1.00 81.25 296 VAL A O 1
ATOM 2402 N N . LYS A 1 297 ? 31.445 -8.824 -20.344 1.00 82.81 297 LYS A N 1
ATOM 2403 C CA . LYS A 1 297 ? 31.689 -7.710 -21.279 1.00 82.81 297 LYS A CA 1
ATOM 2404 C C . LYS A 1 297 ? 33.163 -7.283 -21.291 1.00 82.81 297 LYS A C 1
ATOM 2406 O O . LYS A 1 297 ? 33.745 -7.066 -22.353 1.00 82.81 297 LYS A O 1
ATOM 2411 N N . ARG A 1 298 ? 33.820 -7.205 -20.125 1.00 89.44 298 ARG A N 1
ATOM 2412 C CA . ARG A 1 298 ? 35.266 -6.909 -20.032 1.00 89.44 298 ARG A CA 1
ATOM 2413 C C . ARG A 1 298 ? 36.124 -8.014 -20.650 1.00 89.44 298 ARG A C 1
ATOM 2415 O O . ARG A 1 298 ? 37.120 -7.705 -21.305 1.00 89.44 298 ARG A O 1
ATOM 2422 N N . ALA A 1 299 ? 35.766 -9.282 -20.453 1.00 82.69 299 ALA A N 1
ATOM 2423 C CA . ALA A 1 299 ? 36.464 -10.410 -21.065 1.00 82.69 299 ALA A CA 1
ATOM 2424 C C . ALA A 1 299 ? 36.322 -10.401 -22.595 1.00 82.69 299 ALA A C 1
ATOM 2426 O O . ALA A 1 299 ? 37.312 -10.612 -23.295 1.00 82.69 299 ALA A O 1
ATOM 2427 N N . GLU A 1 300 ? 35.136 -10.080 -23.115 1.00 84.31 300 GLU A N 1
ATOM 2428 C CA . GLU A 1 300 ? 34.879 -9.928 -24.550 1.00 84.31 300 GLU A CA 1
ATOM 2429 C C . GLU A 1 300 ? 35.672 -8.760 -25.153 1.00 84.31 300 GLU A C 1
ATOM 2431 O O . GLU A 1 300 ? 36.356 -8.951 -26.158 1.00 84.31 300 GLU A O 1
ATOM 2436 N N . ARG A 1 301 ? 35.700 -7.587 -24.498 1.00 89.94 301 ARG A N 1
ATOM 2437 C CA . ARG A 1 301 ? 36.529 -6.440 -24.926 1.00 89.94 301 ARG A CA 1
ATOM 2438 C C . ARG A 1 301 ? 38.021 -6.789 -24.965 1.00 89.94 301 ARG A C 1
ATOM 2440 O O . ARG A 1 301 ? 38.702 -6.467 -25.936 1.00 89.94 301 ARG A O 1
ATOM 2447 N N . ARG A 1 302 ? 38.531 -7.499 -23.949 1.00 87.25 302 ARG A N 1
ATOM 2448 C CA . ARG A 1 302 ? 39.928 -7.978 -23.917 1.00 87.25 302 ARG A CA 1
ATOM 2449 C C . ARG A 1 302 ? 40.217 -8.993 -25.024 1.00 87.25 302 ARG A C 1
ATOM 2451 O O . ARG A 1 302 ? 41.276 -8.927 -25.641 1.00 87.25 302 ARG A O 1
ATOM 2458 N N . ALA A 1 303 ? 39.291 -9.913 -25.293 1.00 81.81 303 ALA A N 1
ATOM 2459 C CA . ALA A 1 303 ? 39.428 -10.885 -26.374 1.00 81.81 303 ALA A CA 1
ATOM 2460 C C . ALA A 1 303 ? 39.420 -10.210 -27.757 1.00 81.81 303 ALA A C 1
ATOM 2462 O O . ALA A 1 303 ? 40.231 -10.564 -28.612 1.00 81.81 303 ALA A O 1
ATOM 2463 N N . ALA A 1 304 ? 38.559 -9.209 -27.962 1.00 85.69 304 ALA A N 1
ATOM 2464 C CA . ALA A 1 304 ? 38.513 -8.416 -29.187 1.00 85.69 304 ALA A CA 1
ATOM 2465 C C . ALA A 1 304 ? 39.800 -7.596 -29.392 1.00 85.69 304 ALA A C 1
ATOM 2467 O O . ALA A 1 304 ? 40.363 -7.612 -30.486 1.00 85.69 304 ALA A O 1
ATOM 2468 N N . ALA A 1 305 ? 40.315 -6.951 -28.339 1.00 86.50 305 ALA A N 1
ATOM 2469 C CA . ALA A 1 305 ? 41.581 -6.216 -28.386 1.00 86.50 305 ALA A CA 1
ATOM 2470 C C . ALA A 1 305 ? 42.778 -7.136 -28.698 1.00 86.50 305 ALA A C 1
ATOM 2472 O O . ALA A 1 305 ? 43.594 -6.814 -29.556 1.00 86.50 305 ALA A O 1
ATOM 2473 N N . ALA A 1 306 ? 42.841 -8.321 -28.077 1.00 81.75 306 ALA A N 1
ATOM 2474 C CA . ALA A 1 306 ? 43.883 -9.313 -28.355 1.00 81.75 306 ALA A CA 1
ATOM 2475 C C . ALA A 1 306 ? 43.813 -9.874 -29.787 1.00 81.75 306 ALA A C 1
ATOM 2477 O O . ALA A 1 306 ? 44.841 -10.216 -30.365 1.00 81.75 306 ALA A O 1
ATOM 2478 N N . LYS A 1 307 ? 42.611 -9.965 -30.377 1.00 82.25 307 LYS A N 1
ATOM 2479 C CA . LYS A 1 307 ? 42.440 -10.347 -31.787 1.00 82.25 307 LYS A CA 1
ATOM 2480 C C . LYS A 1 307 ? 42.965 -9.257 -32.730 1.00 82.25 307 LYS A C 1
ATOM 2482 O O . LYS A 1 307 ? 43.553 -9.590 -33.752 1.00 82.25 307 LYS A O 1
ATOM 2487 N N . LYS A 1 308 ? 42.781 -7.976 -32.381 1.00 86.44 308 LYS A N 1
ATOM 2488 C CA . LYS A 1 308 ? 43.286 -6.834 -33.162 1.00 86.44 308 LYS A CA 1
ATOM 2489 C C . LYS A 1 308 ? 44.810 -6.683 -33.100 1.00 86.44 308 LYS A C 1
ATOM 2491 O O . LYS A 1 308 ? 45.395 -6.249 -34.080 1.00 86.44 308 LYS A O 1
ATOM 2496 N N . SER A 1 309 ? 45.467 -7.071 -32.003 1.00 84.31 309 SER A N 1
ATOM 2497 C CA . SER A 1 309 ? 46.921 -6.894 -31.842 1.00 84.31 309 SER A CA 1
ATOM 2498 C C . SER A 1 309 ? 47.798 -7.916 -32.587 1.00 84.31 309 SER A C 1
ATOM 2500 O O . SER A 1 309 ? 49.014 -7.908 -32.412 1.00 84.31 309 SER A O 1
ATOM 2502 N N . GLY A 1 310 ? 47.220 -8.822 -33.389 1.00 75.19 310 GLY A N 1
ATOM 2503 C CA . GLY A 1 310 ? 47.969 -9.767 -34.237 1.00 75.19 310 GLY A CA 1
ATOM 2504 C C . GLY A 1 310 ? 48.848 -10.777 -33.484 1.00 75.19 310 GLY A C 1
ATOM 2505 O O . GLY A 1 310 ? 49.563 -11.568 -34.098 1.00 75.19 310 GLY A O 1
ATOM 2506 N N . HIS A 1 311 ? 48.812 -10.785 -32.150 1.00 57.66 311 HIS A N 1
ATOM 2507 C CA . HIS A 1 311 ? 49.700 -11.609 -31.346 1.00 57.66 311 HIS A CA 1
ATOM 2508 C C . HIS A 1 311 ? 49.212 -13.062 -31.303 1.00 57.66 311 HIS A C 1
ATOM 2510 O O . HIS A 1 311 ? 48.064 -13.348 -30.958 1.00 57.66 311 HIS A O 1
ATOM 2516 N N . LYS A 1 312 ? 50.123 -13.994 -31.616 1.00 61.50 312 LYS A N 1
ATOM 2517 C CA . LYS A 1 312 ? 49.964 -15.462 -31.715 1.00 61.50 312 LYS A CA 1
ATOM 2518 C C . LYS A 1 312 ? 49.636 -16.145 -30.364 1.00 61.50 312 LYS A C 1
ATOM 2520 O O . LYS A 1 312 ? 50.146 -17.212 -30.035 1.00 61.50 312 LYS A O 1
ATOM 2525 N N . HIS A 1 313 ? 48.770 -15.563 -29.538 1.00 58.31 313 HIS A N 1
ATOM 2526 C CA . HIS A 1 313 ? 48.365 -16.072 -28.223 1.00 58.31 313 HIS A CA 1
ATOM 2527 C C . HIS A 1 313 ? 47.144 -17.008 -28.294 1.00 58.31 313 HIS A C 1
ATOM 2529 O O . HIS A 1 313 ? 46.141 -16.849 -27.595 1.00 58.31 313 HIS A O 1
ATOM 2535 N N . SER A 1 314 ? 47.275 -18.066 -29.101 1.00 65.19 314 SER A N 1
ATOM 2536 C CA . SER A 1 314 ? 46.290 -19.154 -29.247 1.00 65.19 314 SER A CA 1
ATOM 2537 C C . SER A 1 314 ? 45.876 -19.777 -27.896 1.00 65.19 314 SER A C 1
ATOM 2539 O O . SER A 1 314 ? 44.691 -20.020 -27.647 1.00 65.19 314 SER A O 1
ATOM 2541 N N . LYS A 1 315 ? 46.821 -19.944 -26.957 1.00 71.00 315 LYS A N 1
ATOM 2542 C CA . LYS A 1 315 ? 46.544 -20.545 -25.638 1.00 71.00 315 LYS A CA 1
ATOM 2543 C C . LYS A 1 315 ? 45.666 -19.660 -24.738 1.00 71.00 315 LYS A C 1
ATOM 2545 O O . LYS A 1 315 ? 44.777 -20.174 -24.058 1.00 71.00 315 LYS A O 1
ATOM 2550 N N . ARG A 1 316 ? 45.852 -18.333 -24.763 1.00 67.81 316 ARG A N 1
ATOM 2551 C CA . ARG A 1 316 ? 45.102 -17.386 -23.911 1.00 67.81 316 ARG A CA 1
ATOM 2552 C C . ARG A 1 316 ? 43.658 -17.210 -24.394 1.00 67.81 316 ARG A C 1
ATOM 2554 O O . ARG A 1 316 ? 42.737 -17.194 -23.580 1.00 67.81 316 ARG A O 1
ATOM 2561 N N . ILE A 1 317 ? 43.448 -17.204 -25.712 1.00 69.12 317 ILE A N 1
ATOM 2562 C CA . ILE A 1 317 ? 42.113 -17.152 -26.335 1.00 69.12 317 ILE A CA 1
ATOM 2563 C C . ILE A 1 317 ? 41.295 -18.410 -25.999 1.00 69.12 317 ILE A C 1
ATOM 2565 O O . ILE A 1 317 ? 40.102 -18.315 -25.701 1.00 69.12 317 ILE A O 1
ATOM 2569 N N . LYS A 1 318 ? 41.931 -19.590 -25.978 1.00 77.75 318 LYS A N 1
ATOM 2570 C CA . LYS A 1 318 ? 41.264 -20.857 -25.632 1.00 77.75 318 LYS A CA 1
ATOM 2571 C C . LYS A 1 318 ? 40.780 -20.883 -24.174 1.00 77.75 318 LYS A C 1
ATOM 2573 O O . LYS A 1 318 ? 39.688 -21.381 -23.916 1.00 77.75 318 LYS A O 1
ATOM 2578 N N . SER A 1 319 ? 41.545 -20.306 -23.243 1.00 76.56 319 SER A N 1
ATOM 2579 C CA . SER A 1 319 ? 41.147 -20.165 -21.830 1.00 76.56 319 SER A CA 1
ATOM 2580 C C . SER A 1 319 ? 39.945 -19.225 -21.652 1.00 76.56 319 SER A C 1
ATOM 2582 O O . SER A 1 319 ? 38.959 -19.596 -21.017 1.00 76.56 319 SER A O 1
ATOM 2584 N N . ILE A 1 320 ? 39.959 -18.056 -22.306 1.00 71.81 320 ILE A N 1
ATOM 2585 C CA . ILE A 1 320 ? 38.842 -17.096 -22.246 1.00 71.81 320 ILE A CA 1
ATOM 2586 C C . ILE A 1 320 ? 37.566 -17.691 -22.858 1.00 71.81 320 ILE A C 1
ATOM 2588 O O . ILE A 1 320 ? 36.493 -17.549 -22.280 1.00 71.81 320 ILE A O 1
ATOM 2592 N N . ARG A 1 321 ? 37.665 -18.432 -23.975 1.00 75.69 321 ARG A N 1
ATOM 2593 C CA . ARG A 1 321 ? 36.511 -19.150 -24.548 1.00 75.69 321 ARG A CA 1
ATOM 2594 C C . ARG A 1 321 ? 35.923 -20.190 -23.598 1.00 75.69 321 ARG A C 1
ATOM 2596 O O . ARG A 1 321 ? 34.707 -20.329 -23.575 1.00 75.69 321 ARG A O 1
ATOM 2603 N N . ARG A 1 322 ? 36.743 -20.901 -22.814 1.00 77.44 322 ARG A N 1
ATOM 2604 C CA . ARG A 1 322 ? 36.243 -21.854 -21.807 1.00 77.44 322 ARG A CA 1
ATOM 2605 C C . ARG A 1 322 ? 35.497 -21.142 -20.676 1.00 77.44 322 ARG A C 1
ATOM 2607 O O . ARG A 1 322 ? 34.411 -21.588 -20.329 1.00 77.44 322 ARG A O 1
ATOM 2614 N N . MET A 1 323 ? 36.016 -20.013 -20.180 1.00 72.06 323 MET A N 1
ATOM 2615 C CA . MET A 1 323 ? 35.313 -19.178 -19.190 1.00 72.06 323 MET A CA 1
ATOM 2616 C C . MET A 1 323 ? 34.001 -18.600 -19.734 1.00 72.06 323 MET A C 1
ATOM 2618 O O . MET A 1 323 ? 32.984 -18.604 -19.048 1.00 72.06 323 MET A O 1
ATOM 2622 N N . LEU A 1 324 ? 33.992 -18.125 -20.981 1.00 68.50 324 LEU A N 1
ATOM 2623 C CA . LEU A 1 324 ? 32.767 -17.633 -21.610 1.00 68.50 324 LEU A CA 1
ATOM 2624 C C . LEU A 1 324 ? 31.765 -18.769 -21.833 1.00 68.50 324 LEU A C 1
ATOM 2626 O O . LEU A 1 324 ? 30.587 -18.578 -21.571 1.00 68.50 324 LEU A O 1
ATOM 2630 N N . ALA A 1 325 ? 32.210 -19.964 -22.230 1.00 71.44 325 ALA A N 1
ATOM 2631 C CA . ALA A 1 325 ? 31.338 -21.128 -22.393 1.00 71.44 325 ALA A CA 1
ATOM 2632 C C . ALA A 1 325 ? 30.731 -21.619 -21.067 1.00 71.44 325 ALA A C 1
ATOM 2634 O O . ALA A 1 325 ? 29.602 -22.107 -21.073 1.00 71.44 325 ALA A O 1
ATOM 2635 N N . SER A 1 326 ? 31.435 -21.461 -19.937 1.00 67.69 326 SER A N 1
ATOM 2636 C CA . SER A 1 326 ? 30.878 -21.758 -18.611 1.00 67.69 326 SER A CA 1
ATOM 2637 C C . SER A 1 326 ? 29.880 -20.706 -18.120 1.00 67.69 326 SER A C 1
ATOM 2639 O O . SER A 1 326 ? 29.045 -21.034 -17.289 1.00 67.69 326 SER A O 1
ATOM 2641 N N . VAL A 1 327 ? 29.934 -19.468 -18.630 1.00 60.56 327 VAL A N 1
ATOM 2642 C CA . VAL A 1 327 ? 28.996 -18.390 -18.253 1.00 60.56 327 VAL A CA 1
ATOM 2643 C C . VAL A 1 327 ? 27.808 -18.272 -19.221 1.00 60.56 327 VAL A C 1
ATOM 2645 O O . VAL A 1 327 ? 26.702 -17.965 -18.794 1.00 60.56 327 VAL A O 1
ATOM 2648 N N . LYS A 1 328 ? 27.994 -18.553 -20.521 1.00 53.81 328 LYS A N 1
ATOM 2649 C CA . LYS A 1 328 ? 26.936 -18.483 -21.553 1.00 53.81 328 LYS A CA 1
ATOM 2650 C C . LYS A 1 328 ? 25.964 -19.659 -21.542 1.00 53.81 328 LYS A C 1
ATOM 2652 O O . LYS A 1 328 ? 24.983 -19.629 -22.277 1.00 53.81 328 LYS A O 1
ATOM 2657 N N . ARG A 1 329 ? 26.214 -20.695 -20.742 1.00 51.78 329 ARG A N 1
ATOM 2658 C CA . ARG A 1 329 ? 25.182 -21.680 -20.425 1.00 51.78 329 ARG A CA 1
ATOM 2659 C C . ARG A 1 329 ? 24.465 -21.171 -19.177 1.00 51.78 329 ARG A C 1
ATOM 2661 O O . ARG A 1 329 ? 25.016 -21.368 -18.097 1.00 51.78 329 ARG A O 1
ATOM 2668 N N . PRO A 1 330 ? 23.267 -20.557 -19.279 1.00 45.78 330 PRO A N 1
ATOM 2669 C CA . PRO A 1 330 ? 22.348 -20.607 -18.158 1.00 45.78 330 PRO A CA 1
ATOM 2670 C C . PRO A 1 330 ? 22.097 -22.096 -17.960 1.00 45.78 330 PRO A C 1
ATOM 2672 O O . PRO A 1 330 ? 21.392 -22.748 -18.733 1.00 45.78 330 PRO A O 1
ATOM 2675 N N . SER A 1 331 ? 22.814 -22.693 -17.016 1.00 48.56 331 SER A N 1
ATOM 2676 C CA . SER A 1 331 ? 22.481 -24.020 -16.567 1.00 48.56 331 SER A CA 1
ATOM 2677 C C . SER A 1 331 ? 21.080 -23.874 -16.004 1.00 48.56 331 SER A C 1
ATOM 2679 O O . SER A 1 331 ? 20.879 -23.269 -14.957 1.00 48.56 331 SER A O 1
ATOM 2681 N N . ASN A 1 332 ? 20.098 -24.331 -16.785 1.00 54.47 332 ASN A N 1
ATOM 2682 C CA . ASN A 1 332 ? 18.732 -24.515 -16.333 1.00 54.47 332 ASN A CA 1
ATOM 2683 C C . ASN A 1 332 ? 18.838 -25.071 -14.900 1.00 54.47 332 ASN A C 1
ATOM 2685 O O . ASN A 1 332 ? 19.491 -26.109 -14.742 1.00 54.47 332 ASN A O 1
ATOM 2689 N N . PRO A 1 333 ? 18.351 -24.370 -13.862 1.00 58.88 333 PRO A N 1
ATOM 2690 C CA . PRO A 1 333 ? 18.609 -24.748 -12.472 1.00 58.88 333 PRO A CA 1
ATOM 2691 C C . PRO A 1 333 ? 18.202 -26.206 -12.199 1.00 58.88 333 PRO A C 1
ATOM 2693 O O . PRO A 1 333 ? 18.881 -26.909 -11.452 1.00 58.88 333 PRO A O 1
ATOM 2696 N N . LEU A 1 334 ? 17.211 -26.713 -12.942 1.00 56.16 334 LEU A N 1
ATOM 2697 C CA . LEU A 1 334 ? 16.808 -28.122 -12.983 1.00 56.16 334 LEU A CA 1
ATOM 2698 C C . LEU A 1 334 ? 17.911 -29.084 -13.468 1.00 56.16 334 LEU A C 1
ATOM 2700 O O . LEU A 1 334 ? 18.055 -30.173 -12.922 1.00 56.16 334 LEU A O 1
ATOM 2704 N N . LYS A 1 335 ? 18.738 -28.701 -14.451 1.00 61.50 335 LYS A N 1
ATOM 2705 C CA . LYS A 1 335 ? 19.901 -29.499 -14.883 1.00 61.50 335 LYS A CA 1
ATOM 2706 C C . LYS A 1 335 ? 21.006 -29.532 -13.827 1.00 61.50 335 LYS A C 1
ATOM 2708 O O . LYS A 1 335 ? 21.649 -30.564 -13.699 1.00 61.50 335 LYS A O 1
ATOM 2713 N N . MET A 1 336 ? 21.223 -28.455 -13.066 1.00 59.06 336 MET A N 1
ATOM 2714 C CA . MET A 1 336 ? 22.206 -28.467 -11.967 1.00 59.06 336 MET A CA 1
ATOM 2715 C C . MET A 1 336 ? 21.721 -29.318 -10.797 1.00 59.06 336 MET A C 1
ATOM 2717 O O . MET A 1 336 ? 22.496 -30.116 -10.282 1.00 59.06 336 MET A O 1
ATOM 2721 N N . ALA A 1 337 ? 20.438 -29.215 -10.434 1.00 66.94 337 ALA A N 1
ATOM 2722 C CA . ALA A 1 337 ? 19.831 -30.076 -9.422 1.00 66.94 337 ALA A CA 1
ATOM 2723 C C . ALA A 1 337 ? 19.912 -31.558 -9.824 1.00 66.94 337 ALA A C 1
ATOM 2725 O O . ALA A 1 337 ? 20.311 -32.390 -9.013 1.00 66.94 337 ALA A O 1
ATOM 2726 N N . LYS A 1 338 ? 19.642 -31.877 -11.098 1.00 72.56 338 LYS A N 1
ATOM 2727 C CA . LYS A 1 338 ? 19.766 -33.239 -11.632 1.00 72.56 338 LYS A CA 1
ATOM 2728 C C . LYS A 1 338 ? 21.210 -33.752 -11.614 1.00 72.56 338 LYS A C 1
ATOM 2730 O O . LYS A 1 338 ? 21.438 -34.855 -11.141 1.00 72.56 338 LYS A O 1
ATOM 2735 N N . ILE A 1 339 ? 22.191 -32.945 -12.030 1.00 72.19 339 ILE A N 1
ATOM 2736 C CA . ILE A 1 339 ? 23.617 -33.324 -11.970 1.00 72.19 339 ILE A CA 1
ATOM 2737 C C . ILE A 1 339 ? 24.072 -33.550 -10.520 1.00 72.19 339 ILE A C 1
ATOM 2739 O O . ILE A 1 339 ? 24.862 -34.453 -10.258 1.00 72.19 339 ILE A O 1
ATOM 2743 N N . HIS A 1 340 ? 23.576 -32.753 -9.570 1.00 70.56 340 HIS A N 1
ATOM 2744 C CA . HIS A 1 340 ? 23.944 -32.893 -8.162 1.00 70.56 340 HIS A CA 1
ATOM 2745 C C . HIS A 1 340 ? 23.275 -34.104 -7.488 1.00 70.56 340 HIS A C 1
ATOM 2747 O O . HIS A 1 340 ? 23.885 -34.753 -6.639 1.00 70.56 340 HIS A O 1
ATOM 2753 N N . LEU A 1 341 ? 22.050 -34.450 -7.899 1.00 79.38 341 LEU A N 1
ATOM 2754 C CA . LEU A 1 341 ? 21.377 -35.689 -7.500 1.00 79.38 341 LEU A CA 1
ATOM 2755 C C . LEU A 1 341 ? 22.079 -36.922 -8.089 1.00 79.38 341 LEU A C 1
ATOM 2757 O O . LEU A 1 341 ? 22.408 -37.842 -7.345 1.00 79.38 341 LEU A O 1
ATOM 2761 N N . GLU A 1 342 ? 22.419 -36.895 -9.379 1.00 79.81 342 GLU A N 1
ATOM 2762 C CA . GLU A 1 342 ? 23.149 -37.980 -10.050 1.00 79.81 342 GLU A CA 1
ATOM 2763 C C . GLU A 1 342 ? 24.571 -38.170 -9.487 1.00 79.81 342 GLU A C 1
ATOM 2765 O O . GLU A 1 342 ? 25.083 -39.291 -9.459 1.00 79.81 342 GLU A O 1
ATOM 2770 N N . SER A 1 343 ? 25.231 -37.106 -9.003 1.00 75.50 343 SER A N 1
ATOM 2771 C CA . SER A 1 343 ? 26.535 -37.245 -8.339 1.00 75.50 343 SER A CA 1
ATOM 2772 C C . SER A 1 343 ? 26.413 -37.890 -6.957 1.00 75.50 343 SER A C 1
ATOM 2774 O O . SER A 1 343 ? 27.255 -38.712 -6.605 1.00 75.50 343 SER A O 1
ATOM 2776 N N . LYS A 1 344 ? 25.355 -37.570 -6.196 1.00 76.25 344 LYS A N 1
ATOM 2777 C CA . LYS A 1 344 ? 25.087 -38.194 -4.889 1.00 76.25 344 LYS A CA 1
ATOM 2778 C C . LYS A 1 344 ? 24.667 -39.660 -5.008 1.00 76.25 344 LYS A C 1
ATOM 2780 O O . LYS A 1 344 ? 25.050 -40.461 -4.161 1.00 76.25 344 LYS A O 1
ATOM 2785 N N . GLU A 1 345 ? 23.927 -40.041 -6.049 1.00 73.94 345 GLU A N 1
ATOM 2786 C CA . GLU A 1 345 ? 23.613 -41.456 -6.313 1.00 73.94 345 GLU A CA 1
ATOM 2787 C C . GLU A 1 345 ? 24.865 -42.267 -6.670 1.00 73.94 345 GLU A C 1
ATOM 2789 O O . GLU A 1 345 ? 25.035 -43.384 -6.186 1.00 73.94 345 GLU A O 1
ATOM 2794 N N . LYS A 1 346 ? 25.799 -41.686 -7.435 1.00 74.12 346 LYS A N 1
ATOM 2795 C CA . LYS A 1 346 ? 27.081 -42.339 -7.747 1.00 74.12 346 LYS A CA 1
ATOM 2796 C C . LYS A 1 346 ? 28.013 -42.493 -6.544 1.00 74.12 346 LYS A C 1
ATOM 2798 O O . LYS A 1 346 ? 28.827 -43.413 -6.544 1.00 74.12 346 LYS A O 1
ATOM 2803 N N . GLU A 1 347 ? 27.912 -41.629 -5.535 1.00 66.56 347 GLU A N 1
ATOM 2804 C CA . GLU A 1 347 ? 28.638 -41.801 -4.266 1.00 66.56 347 GLU A CA 1
ATOM 2805 C C . GLU A 1 347 ? 27.998 -42.862 -3.365 1.00 66.56 347 GLU A C 1
ATOM 2807 O O . GLU A 1 347 ? 28.716 -43.592 -2.687 1.00 66.56 347 GLU A O 1
ATOM 2812 N N . LYS A 1 348 ? 26.669 -43.014 -3.400 1.00 65.75 348 LYS A N 1
ATOM 2813 C CA . LYS A 1 348 ? 25.970 -44.055 -2.630 1.00 65.75 348 LYS A CA 1
ATOM 2814 C C . LYS A 1 348 ? 26.145 -45.468 -3.191 1.00 65.75 348 LYS A C 1
ATOM 2816 O O . LYS A 1 348 ? 26.037 -46.418 -2.434 1.00 65.75 348 LYS A O 1
ATOM 2821 N N . GLY A 1 349 ? 26.455 -45.614 -4.480 1.00 60.19 349 GLY A N 1
ATOM 2822 C CA . GLY A 1 349 ? 26.757 -46.911 -5.105 1.00 60.19 349 GLY A CA 1
ATOM 2823 C C . GLY A 1 349 ? 28.201 -47.402 -4.928 1.00 60.19 349 GLY A C 1
ATOM 2824 O O . GLY A 1 349 ? 28.612 -48.315 -5.639 1.00 60.19 349 GLY A O 1
ATOM 2825 N N . LYS A 1 350 ? 28.996 -46.764 -4.058 1.00 49.56 350 LYS A N 1
ATOM 2826 C CA . LYS A 1 350 ? 30.405 -47.109 -3.796 1.00 49.56 350 LYS A CA 1
ATOM 2827 C C . LYS A 1 350 ? 30.679 -47.621 -2.376 1.00 49.56 350 LYS A C 1
ATOM 2829 O O . LYS A 1 350 ? 31.847 -47.713 -2.003 1.00 49.56 350 LYS A O 1
ATOM 2834 N N . PHE A 1 351 ? 29.637 -47.958 -1.621 1.00 45.09 351 PHE A N 1
ATOM 2835 C CA . PHE A 1 351 ? 29.753 -48.648 -0.338 1.00 45.09 351 PHE A CA 1
ATOM 2836 C C . PHE A 1 351 ? 29.178 -50.052 -0.422 1.00 45.09 351 PHE A C 1
ATOM 2838 O O . PHE A 1 351 ? 28.090 -50.193 -1.027 1.00 45.09 351 PHE A O 1
#

Mean predicted aligned error: 14.14 Å